Protein AF-A0A2N7QC71-F1 (afdb_monomer)

Solvent-accessible surface area (backbone atoms only — not comparable to full-atom values): 11960 Å² total; per-residue (Å²): 133,73,68,46,78,42,65,67,50,55,70,47,79,47,79,46,77,39,35,37,36,36,49,31,22,82,43,83,42,51,32,37,39,40,26,62,23,38,38,36,34,50,32,38,35,30,26,37,37,39,41,23,59,22,41,40,36,45,55,22,56,36,48,37,26,60,25,37,44,35,25,81,29,38,41,36,24,73,82,28,53,60,20,31,36,35,40,33,35,36,40,23,32,23,43,39,31,59,25,31,38,37,34,33,26,35,38,39,41,30,32,46,75,42,96,62,77,80,46,99,78,44,84,60,42,17,39,37,47,35,62,26,41,34,24,36,82,91,33,36,24,40,38,38,34,35,32,19,30,43,39,36,48,31,102,49,69,22,41,35,20,25,41,39,41,30,40,40,48,55,24,46,31,38,27,16,32,39,37,37,20,49,49,38,47,33,54,49,98,82,64,77,80,55,67,44,74,36,73,64,56,44,61,38,74,38,71,65,37,51,58,59,44,30,76,74,37,87,84,46,73,77,76,92,79,67,71,96,69,77,65,74,66,74,66,69,49,70,43,84,72,86,77,131

Mean predicted aligned error: 7.85 Å

Structure (mmCIF, N/CA/C/O backbone):
data_AF-A0A2N7QC71-F1
#
_entry.id   AF-A0A2N7QC71-F1
#
loop_
_atom_site.group_PDB
_atom_site.id
_atom_site.type_symbol
_atom_site.label_atom_id
_atom_site.label_alt_id
_atom_site.label_comp_id
_atom_site.label_asym_id
_atom_site.label_entity_id
_atom_site.label_seq_id
_atom_site.pdbx_PDB_ins_code
_atom_site.Cartn_x
_atom_site.Cartn_y
_atom_site.Cartn_z
_atom_site.occupancy
_atom_site.B_iso_or_equiv
_atom_site.auth_seq_id
_atom_site.auth_comp_id
_atom_site.auth_asym_id
_atom_site.auth_atom_id
_atom_site.pdbx_PDB_model_num
ATOM 1 N N . GLY A 1 1 ? -26.935 3.833 10.032 1.00 63.41 1 GLY A N 1
ATOM 2 C CA . GLY A 1 1 ? -26.486 2.434 10.184 1.00 63.41 1 GLY A CA 1
ATOM 3 C C . GLY A 1 1 ? -25.599 2.338 11.405 1.00 63.41 1 GLY A C 1
ATOM 4 O O . GLY A 1 1 ? -24.894 3.299 11.677 1.00 63.41 1 GLY A O 1
ATOM 5 N N . TYR A 1 2 ? -25.668 1.234 12.149 1.00 85.25 2 TY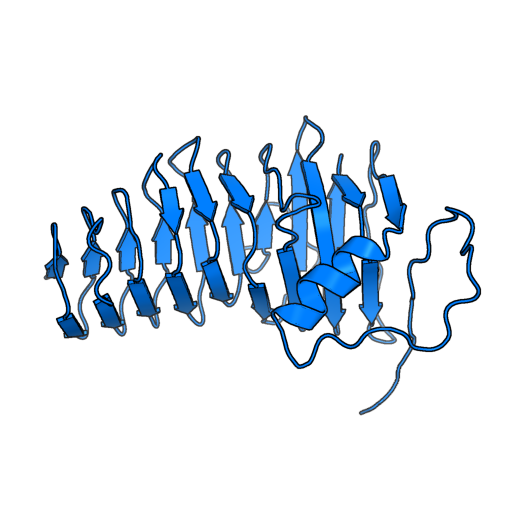R A N 1
ATOM 6 C CA . TYR A 1 2 ? -24.830 1.005 13.332 1.00 85.25 2 TYR A CA 1
ATOM 7 C C . TYR A 1 2 ? -23.349 0.866 12.943 1.00 85.25 2 TYR A C 1
ATOM 9 O O . TYR A 1 2 ? -23.039 0.331 11.877 1.00 85.25 2 TYR A O 1
ATOM 17 N N . GLN A 1 3 ? -22.457 1.356 13.803 1.00 94.19 3 GLN A N 1
ATOM 18 C CA . GLN A 1 3 ? -21.004 1.314 13.631 1.00 94.19 3 GLN A CA 1
ATOM 19 C C . GLN A 1 3 ? -20.345 0.736 14.886 1.00 94.19 3 GLN A C 1
ATOM 21 O O . GLN A 1 3 ? -20.884 0.880 15.984 1.00 94.19 3 GLN A O 1
ATOM 26 N N . VAL A 1 4 ? -19.183 0.108 14.719 1.00 95.12 4 VAL A N 1
ATOM 27 C CA . VAL A 1 4 ? -18.313 -0.319 15.820 1.00 95.12 4 VAL A CA 1
ATOM 28 C C . VAL A 1 4 ? -17.131 0.637 15.872 1.00 95.12 4 VAL A C 1
ATOM 30 O O . VAL A 1 4 ? -16.357 0.709 14.920 1.00 95.12 4 VAL A O 1
ATOM 33 N N . THR A 1 5 ? -16.986 1.365 16.974 1.00 95.06 5 THR A N 1
ATOM 34 C CA . THR A 1 5 ? -15.823 2.225 17.208 1.00 95.06 5 THR A CA 1
ATOM 35 C C . THR A 1 5 ? -14.817 1.495 18.088 1.00 95.06 5 THR A C 1
ATOM 37 O O . THR A 1 5 ? -15.183 0.911 19.107 1.00 95.06 5 THR A O 1
ATOM 40 N N . ILE A 1 6 ? -13.553 1.522 17.682 1.00 91.44 6 ILE A N 1
ATOM 41 C CA . ILE A 1 6 ? -12.424 0.921 18.380 1.00 91.44 6 ILE A CA 1
ATOM 42 C C . ILE A 1 6 ? -11.417 2.025 18.682 1.00 91.44 6 ILE A C 1
ATOM 44 O O . ILE A 1 6 ? -10.867 2.641 17.767 1.00 91.44 6 ILE A O 1
ATOM 48 N N . SER A 1 7 ? -11.135 2.220 19.965 1.00 91.12 7 SER A N 1
ATOM 49 C CA . SER A 1 7 ? -10.241 3.274 20.443 1.00 91.12 7 SER A CA 1
ATOM 50 C C . SER A 1 7 ? -9.270 2.678 21.452 1.00 91.12 7 SER A C 1
ATOM 52 O O . SER A 1 7 ? -9.695 2.078 22.439 1.00 91.12 7 SER A O 1
ATOM 54 N N . ASN A 1 8 ? -7.966 2.814 21.199 1.00 85.25 8 ASN A N 1
ATOM 55 C CA . ASN A 1 8 ? -6.890 2.326 22.072 1.00 85.25 8 ASN A CA 1
ATOM 56 C C . ASN A 1 8 ? -7.004 0.839 22.462 1.00 85.25 8 ASN A C 1
ATOM 58 O O . ASN A 1 8 ? -6.637 0.452 23.570 1.00 85.25 8 ASN A O 1
ATOM 62 N N . ALA A 1 9 ? -7.510 -0.007 21.563 1.00 79.50 9 ALA A N 1
ATOM 63 C CA . ALA A 1 9 ? -7.637 -1.434 21.843 1.00 79.50 9 ALA A CA 1
ATOM 64 C C . ALA A 1 9 ? -6.265 -2.107 22.055 1.00 79.50 9 ALA A C 1
ATOM 66 O O . ALA A 1 9 ? -5.267 -1.737 21.438 1.00 79.50 9 ALA A O 1
ATOM 67 N N . GLY A 1 10 ? -6.214 -3.119 22.921 1.00 81.50 10 GLY A N 1
ATOM 68 C CA . GLY A 1 10 ? -5.069 -4.026 23.058 1.00 81.50 10 GLY A CA 1
ATOM 69 C C . GLY A 1 10 ? -5.121 -5.139 22.007 1.00 81.50 10 GLY A C 1
ATOM 70 O O . GLY A 1 10 ? -5.285 -4.866 20.818 1.00 81.50 10 GLY A O 1
ATOM 71 N N . ASN A 1 11 ? -5.021 -6.393 22.454 1.00 88.06 11 ASN A N 1
ATOM 72 C CA . ASN A 1 11 ? -5.303 -7.564 21.625 1.00 88.06 11 ASN A CA 1
ATOM 73 C C . ASN A 1 11 ? -6.819 -7.778 21.511 1.00 88.06 11 ASN A C 1
ATOM 75 O O . ASN A 1 11 ? -7.482 -7.935 22.538 1.00 88.06 11 ASN A O 1
ATOM 79 N N . ALA A 1 12 ? -7.370 -7.800 20.299 1.00 89.19 12 ALA A N 1
ATOM 80 C CA . ALA A 1 12 ? -8.777 -8.137 20.095 1.00 89.19 12 ALA A CA 1
ATOM 81 C C . ALA A 1 12 ? -9.044 -8.697 18.695 1.00 89.19 12 ALA A C 1
ATOM 83 O O . ALA A 1 12 ? -8.366 -8.347 17.729 1.00 89.19 12 ALA A O 1
ATOM 84 N N . ASN A 1 13 ? -10.103 -9.504 18.600 1.00 94.75 13 ASN A N 1
ATOM 85 C CA . ASN A 1 13 ? -10.683 -9.970 17.346 1.00 94.75 13 ASN A CA 1
ATOM 86 C C . ASN A 1 13 ? -12.115 -9.444 17.242 1.00 94.75 13 ASN A C 1
ATOM 88 O O . ASN A 1 13 ? -12.950 -9.751 18.093 1.00 94.75 13 ASN A O 1
ATOM 92 N N . VAL A 1 14 ? -12.402 -8.666 16.203 1.00 95.56 14 VAL A N 1
ATOM 93 C CA . VAL A 1 14 ? -13.737 -8.119 15.938 1.00 95.56 14 VAL A CA 1
ATOM 94 C C . VAL A 1 14 ? -14.244 -8.696 14.626 1.00 95.56 14 VAL A C 1
ATOM 96 O O . VAL A 1 14 ? -13.600 -8.539 13.593 1.00 95.56 14 VAL A O 1
ATOM 99 N N . ILE A 1 15 ? -15.402 -9.353 14.669 1.00 97.44 15 ILE A N 1
ATOM 100 C CA . ILE A 1 15 ? -16.087 -9.907 13.498 1.00 97.44 15 ILE A CA 1
ATOM 101 C C . ILE A 1 15 ? -17.489 -9.311 13.473 1.00 97.44 15 ILE A C 1
ATOM 103 O O . ILE A 1 15 ? -18.244 -9.462 14.433 1.00 97.44 15 ILE A O 1
ATOM 107 N N . THR A 1 16 ? -17.835 -8.590 12.410 1.00 96.56 16 THR A N 1
ATOM 108 C CA . THR A 1 16 ? -19.117 -7.878 12.327 1.00 96.56 16 THR A CA 1
ATOM 109 C C . THR A 1 16 ? -19.552 -7.657 10.879 1.00 96.56 16 THR A C 1
ATOM 111 O O . THR A 1 16 ? -18.741 -7.708 9.968 1.00 96.56 16 THR A O 1
ATOM 114 N N . ASP A 1 17 ? -20.831 -7.385 10.643 1.00 96.25 17 ASP A N 1
ATOM 115 C CA . ASP A 1 17 ? -21.357 -6.916 9.353 1.00 96.25 17 ASP A CA 1
ATOM 116 C C . ASP A 1 17 ? -21.437 -5.373 9.275 1.00 96.25 17 ASP A C 1
ATOM 118 O O . ASP A 1 17 ? -21.989 -4.797 8.332 1.00 96.25 17 ASP A O 1
ATOM 122 N N . LYS A 1 18 ? -20.941 -4.681 10.310 1.00 97.12 18 LYS A N 1
ATOM 123 C CA . LYS A 1 18 ? -21.026 -3.225 10.464 1.00 97.12 18 LYS A CA 1
ATOM 124 C C . LYS A 1 18 ? -19.758 -2.517 10.008 1.00 97.12 18 LYS A C 1
ATOM 126 O O . LYS A 1 18 ? -18.676 -3.096 9.938 1.00 97.12 18 LYS A O 1
ATOM 131 N N . THR A 1 19 ? -19.897 -1.218 9.756 1.00 97.50 19 THR A N 1
ATOM 132 C CA . THR A 1 19 ? -18.749 -0.321 9.590 1.00 97.50 19 THR A CA 1
ATOM 133 C C . THR A 1 19 ? -17.906 -0.330 10.860 1.00 97.50 19 THR A C 1
ATOM 135 O O . THR A 1 19 ? -18.455 -0.162 11.952 1.00 97.50 19 THR A O 1
ATOM 138 N N . ILE A 1 20 ? -16.589 -0.471 10.713 1.00 97.81 20 ILE A N 1
ATOM 139 C CA . ILE A 1 20 ? -15.641 -0.347 11.825 1.00 97.81 20 ILE A CA 1
ATOM 140 C C . ILE A 1 20 ? -14.896 0.981 11.701 1.00 97.81 20 ILE A C 1
ATOM 142 O O . ILE A 1 20 ? -14.406 1.319 10.625 1.00 97.81 20 ILE A O 1
ATOM 146 N N . ILE A 1 21 ? -14.784 1.717 12.801 1.00 97.06 21 ILE A N 1
ATOM 147 C CA . ILE A 1 21 ? -13.963 2.922 12.908 1.00 97.06 21 ILE A CA 1
ATOM 148 C C . ILE A 1 21 ? -12.860 2.648 13.924 1.00 97.06 21 ILE A C 1
ATOM 150 O O . ILE A 1 21 ? -13.144 2.394 15.089 1.00 97.06 21 ILE A O 1
ATOM 154 N N . VAL A 1 22 ? -11.608 2.703 13.489 1.00 95.69 22 VAL A N 1
ATOM 155 C CA . VAL A 1 22 ? -10.428 2.658 14.353 1.00 95.69 22 VAL A CA 1
ATOM 156 C C . VAL A 1 22 ? -9.975 4.092 14.583 1.00 95.69 22 VAL A C 1
ATOM 158 O O . VAL A 1 22 ? -9.401 4.712 13.690 1.00 95.69 22 VAL A O 1
ATOM 161 N N . GLU A 1 23 ? -10.240 4.635 15.766 1.00 93.94 23 GLU A N 1
ATOM 162 C CA . GLU A 1 23 ? -9.802 5.991 16.118 1.00 93.94 23 GLU A CA 1
ATOM 163 C C . GLU A 1 23 ? -8.300 6.030 16.379 1.00 93.94 23 GLU A C 1
ATOM 165 O O . GLU A 1 23 ? -7.608 6.918 15.898 1.00 93.94 23 GLU A O 1
ATOM 170 N N . SER A 1 24 ? -7.781 5.042 17.102 1.00 90.38 24 SER A N 1
ATOM 171 C CA . SER A 1 24 ? -6.357 4.905 17.390 1.00 90.38 24 SER A CA 1
ATOM 172 C C . SER A 1 24 ? -6.030 3.488 17.851 1.00 90.38 24 SER A C 1
ATOM 174 O O . SER A 1 24 ? -6.820 2.823 18.528 1.00 90.38 24 SER A O 1
ATOM 176 N N . LYS A 1 25 ? -4.824 3.032 17.517 1.00 88.88 25 LYS A N 1
ATOM 177 C CA . LYS A 1 25 ? -4.232 1.783 17.996 1.00 88.88 25 LYS A CA 1
ATOM 178 C C . LYS A 1 25 ? -2.718 1.940 18.029 1.00 88.88 25 LYS A C 1
ATOM 180 O O . LYS A 1 25 ? -2.061 1.798 17.009 1.00 88.88 25 LYS A O 1
ATOM 185 N N . THR A 1 26 ? -2.148 2.237 19.188 1.00 84.81 26 THR A N 1
ATOM 186 C CA . THR A 1 26 ? -0.693 2.446 19.338 1.00 84.81 26 THR A CA 1
ATOM 187 C C . THR A 1 26 ? 0.003 1.323 20.100 1.00 84.81 26 THR A C 1
ATOM 189 O O . THR A 1 26 ? 1.229 1.278 20.138 1.00 84.81 26 THR A O 1
ATOM 192 N N . VAL A 1 27 ? -0.766 0.399 20.679 1.00 85.56 27 VAL A N 1
ATOM 193 C CA . VAL A 1 27 ? -0.237 -0.735 21.445 1.00 85.56 27 VAL A CA 1
ATOM 194 C C . VAL A 1 27 ? 0.247 -1.847 20.510 1.00 85.56 27 VAL A C 1
ATOM 196 O O . VAL A 1 27 ? -0.342 -2.046 19.446 1.00 85.56 27 VAL A O 1
ATOM 199 N N . SER A 1 28 ? 1.292 -2.575 20.902 1.00 85.50 28 SER A N 1
ATOM 200 C CA . SER A 1 28 ? 1.971 -3.576 20.066 1.00 85.50 28 SER A CA 1
ATOM 201 C C . SER A 1 28 ? 1.209 -4.887 19.866 1.00 85.50 28 SER A C 1
ATOM 203 O O . SER A 1 28 ? 1.583 -5.681 19.005 1.00 85.50 28 SER A O 1
ATOM 205 N N . GLU A 1 29 ? 0.156 -5.146 20.639 1.00 89.75 29 GLU A N 1
ATOM 206 C CA . GLU A 1 29 ? -0.626 -6.372 20.493 1.00 89.75 29 GLU A CA 1
ATOM 207 C C . GLU A 1 29 ? -1.512 -6.314 19.243 1.00 89.75 29 GLU A C 1
ATOM 209 O O . GLU A 1 29 ? -2.060 -5.251 18.927 1.00 89.75 29 GLU A O 1
ATOM 214 N N . PRO A 1 30 ? -1.700 -7.445 18.543 1.00 90.31 30 PRO A N 1
ATOM 215 C CA . PRO A 1 30 ? -2.436 -7.464 17.291 1.00 90.31 30 PRO A CA 1
ATOM 216 C C . PRO A 1 30 ? -3.925 -7.166 17.488 1.00 90.31 30 PRO A C 1
ATOM 218 O O . PRO A 1 30 ? -4.572 -7.717 18.372 1.00 90.31 30 PRO A O 1
ATOM 221 N N . LEU A 1 31 ? -4.483 -6.336 16.610 1.00 94.88 31 LEU A N 1
ATOM 222 C CA . LEU A 1 31 ? -5.925 -6.115 16.498 1.00 94.88 31 LEU A CA 1
ATOM 223 C C . LEU A 1 31 ? -6.401 -6.658 15.152 1.00 94.88 31 LEU A C 1
ATOM 225 O O . LEU A 1 31 ? -5.985 -6.154 14.107 1.00 94.88 31 LEU A O 1
ATOM 229 N N . ILE A 1 32 ? -7.276 -7.661 15.170 1.00 96.75 32 ILE A N 1
ATOM 230 C CA . ILE A 1 32 ? -7.781 -8.310 13.959 1.00 96.75 32 ILE A CA 1
ATOM 231 C C . ILE A 1 32 ? -9.243 -7.932 13.735 1.00 96.75 32 ILE A C 1
ATOM 233 O O . ILE A 1 32 ? -10.090 -8.108 14.610 1.00 96.75 32 ILE A O 1
ATOM 237 N N . LEU A 1 33 ? -9.537 -7.408 12.551 1.00 97.69 33 LEU A N 1
ATOM 238 C CA . LEU A 1 33 ? -10.831 -6.864 12.165 1.00 97.69 33 LEU A CA 1
ATOM 239 C C . LEU A 1 33 ? -11.338 -7.592 10.924 1.00 97.69 33 LEU A C 1
ATOM 241 O O . LEU A 1 33 ? -10.683 -7.564 9.882 1.00 97.69 33 LEU A O 1
ATOM 245 N N . TYR A 1 34 ? -12.521 -8.187 11.026 1.00 98.19 34 TYR A N 1
ATOM 246 C CA . TYR A 1 34 ? -13.241 -8.801 9.919 1.00 98.19 34 TYR A CA 1
ATOM 247 C C . TYR A 1 34 ? -14.589 -8.110 9.755 1.00 98.19 34 TYR A C 1
ATOM 249 O O . TYR A 1 34 ? -15.391 -8.071 10.695 1.00 98.19 34 TYR A O 1
ATOM 257 N N . THR A 1 35 ? -14.854 -7.576 8.564 1.00 98.00 35 THR A N 1
ATOM 258 C CA . THR A 1 35 ? -16.166 -7.005 8.258 1.00 98.00 35 THR A CA 1
ATOM 259 C C . THR A 1 35 ? -16.596 -7.172 6.809 1.00 98.00 35 THR A C 1
ATOM 261 O O . THR A 1 35 ? -15.775 -7.208 5.894 1.00 98.00 35 THR A O 1
ATOM 264 N N . THR A 1 36 ? -17.907 -7.264 6.590 1.00 97.31 36 THR A N 1
ATOM 265 C CA . THR A 1 36 ? -18.510 -7.176 5.251 1.00 97.31 36 THR A CA 1
ATOM 266 C C . THR A 1 36 ? -18.731 -5.727 4.795 1.00 97.31 36 THR A C 1
ATOM 268 O O . THR A 1 36 ? -19.066 -5.480 3.640 1.00 97.31 36 THR A O 1
ATOM 271 N N . ASN A 1 37 ? -18.538 -4.750 5.683 1.00 97.25 37 ASN A N 1
ATOM 272 C CA . ASN A 1 37 ? -18.705 -3.327 5.398 1.00 97.25 37 ASN A CA 1
ATOM 273 C C . ASN A 1 37 ? -17.351 -2.611 5.277 1.00 97.25 37 ASN A C 1
ATOM 275 O O . ASN A 1 37 ? -16.313 -3.258 5.211 1.00 97.25 37 ASN A O 1
ATOM 279 N N . ARG A 1 38 ? -17.347 -1.275 5.216 1.00 97.25 38 ARG A N 1
ATOM 280 C CA . ARG A 1 38 ? -16.112 -0.475 5.181 1.00 97.25 38 ARG A CA 1
ATOM 281 C C . ARG A 1 38 ? -15.415 -0.407 6.543 1.00 97.25 38 ARG A C 1
ATOM 283 O O . ARG A 1 38 ? -16.061 -0.468 7.593 1.00 97.25 38 ARG A O 1
ATOM 290 N N . VAL A 1 39 ? -14.108 -0.166 6.516 1.00 98.06 39 VAL A N 1
ATOM 291 C CA . VAL A 1 39 ? -13.302 0.168 7.699 1.00 98.06 39 VAL A CA 1
ATOM 292 C C . VAL A 1 39 ? -12.710 1.557 7.526 1.00 98.06 39 VAL A C 1
ATOM 294 O O . VAL A 1 39 ? -12.168 1.869 6.472 1.00 98.06 39 VAL A O 1
ATOM 297 N N . THR A 1 40 ? -12.781 2.390 8.557 1.00 97.56 40 THR A N 1
ATOM 298 C CA . THR A 1 40 ? -12.131 3.702 8.586 1.00 97.56 40 THR A CA 1
ATOM 299 C C . THR A 1 40 ? -11.063 3.714 9.670 1.00 97.56 40 THR A C 1
ATOM 301 O O . THR A 1 40 ? -11.350 3.365 10.809 1.00 97.56 40 THR A O 1
ATOM 304 N N . ILE A 1 41 ? -9.844 4.131 9.337 1.00 96.56 41 ILE A N 1
ATOM 305 C CA . ILE A 1 41 ? -8.755 4.351 10.295 1.00 96.56 41 ILE A CA 1
ATOM 306 C C . ILE A 1 41 ? -8.537 5.859 10.398 1.00 96.56 41 ILE A C 1
ATOM 308 O O . ILE A 1 41 ? -8.057 6.480 9.450 1.00 96.56 41 ILE A O 1
ATOM 312 N N . SER A 1 42 ? -8.922 6.440 11.532 1.00 94.19 42 SER A N 1
ATOM 313 C CA . SER A 1 42 ? -8.987 7.894 11.745 1.00 94.19 42 SER A CA 1
ATOM 314 C C . SER A 1 42 ? -7.816 8.466 12.556 1.00 94.19 42 SER A C 1
ATOM 316 O O . SER A 1 42 ? -7.736 9.674 12.749 1.00 94.19 42 SER A O 1
ATOM 318 N N . GLY A 1 43 ? -6.891 7.627 13.022 1.00 91.88 43 GLY A N 1
ATOM 319 C CA . GLY A 1 43 ? -5.712 8.055 13.780 1.00 91.88 43 GLY A CA 1
ATOM 320 C C . GLY A 1 43 ? -4.537 7.089 13.625 1.00 91.88 43 GLY A C 1
ATOM 321 O O . GLY A 1 43 ? -4.528 6.294 12.681 1.00 91.88 43 GLY A O 1
ATOM 322 N N . PRO A 1 44 ? -3.497 7.182 14.473 1.00 93.81 44 PRO A N 1
ATOM 323 C CA . PRO A 1 44 ? -2.338 6.303 14.375 1.00 93.81 44 PRO A CA 1
ATOM 324 C C . PRO A 1 44 ? -2.745 4.852 14.637 1.00 93.81 44 PRO A C 1
ATOM 326 O O . PRO A 1 44 ? -3.492 4.572 15.577 1.00 93.81 44 PRO A O 1
ATOM 329 N N . ALA A 1 45 ? -2.229 3.931 13.826 1.00 94.75 45 ALA A N 1
ATOM 330 C CA . ALA A 1 45 ? -2.526 2.509 13.948 1.00 94.75 45 ALA A CA 1
ATOM 331 C C . ALA A 1 45 ? -1.255 1.664 13.810 1.00 94.75 45 ALA A C 1
ATOM 333 O O . ALA A 1 45 ? -0.437 1.875 12.920 1.00 94.75 45 ALA A O 1
ATOM 334 N N . THR A 1 46 ? -1.080 0.673 14.673 1.00 95.50 46 THR A N 1
ATOM 335 C CA . THR A 1 46 ? 0.006 -0.300 14.579 1.00 95.50 46 THR A CA 1
ATOM 336 C C . THR A 1 46 ? -0.518 -1.702 14.841 1.00 95.50 46 THR A C 1
ATOM 338 O O . THR A 1 46 ? -1.488 -1.872 15.578 1.00 95.50 46 THR A O 1
ATOM 341 N N . TYR A 1 47 ? 0.097 -2.702 14.210 1.00 95.44 47 TYR A N 1
ATOM 342 C CA . TYR A 1 47 ? -0.258 -4.115 14.377 1.00 95.44 47 TYR A CA 1
ATOM 343 C C . TYR A 1 47 ? -1.740 -4.437 14.123 1.00 95.44 47 TYR A C 1
ATOM 345 O O . TYR A 1 47 ? -2.295 -5.364 14.712 1.00 95.44 47 TYR A O 1
ATOM 353 N N . ILE A 1 48 ? -2.388 -3.719 13.201 1.00 96.06 48 ILE A N 1
ATOM 354 C CA . ILE A 1 48 ? -3.755 -4.055 12.793 1.00 96.06 48 ILE A CA 1
ATOM 355 C C . ILE A 1 48 ? -3.744 -5.057 11.634 1.00 96.06 48 ILE A C 1
ATOM 357 O O . ILE A 1 48 ? -2.847 -5.059 10.782 1.00 96.06 48 ILE A O 1
ATOM 361 N N . ARG A 1 49 ? -4.734 -5.943 11.607 1.00 97.06 49 ARG A N 1
ATOM 362 C CA . ARG A 1 49 ? -4.988 -6.912 10.536 1.00 97.06 49 ARG A CA 1
ATOM 363 C C . ARG A 1 49 ? -6.437 -6.745 10.115 1.00 97.06 49 ARG A C 1
ATOM 365 O O . ARG A 1 49 ? -7.336 -7.099 10.865 1.00 97.06 49 ARG A O 1
ATOM 372 N N . VAL A 1 50 ? -6.663 -6.149 8.955 1.00 98.19 50 VAL A N 1
ATOM 373 C CA . VAL A 1 50 ? -7.997 -5.786 8.480 1.00 98.19 50 VAL A CA 1
ATOM 374 C C . VAL A 1 50 ? -8.346 -6.630 7.272 1.00 98.19 50 VAL A C 1
ATOM 376 O O . VAL A 1 50 ? -7.611 -6.624 6.289 1.00 98.19 50 VAL A O 1
ATOM 379 N N . VAL A 1 51 ? -9.485 -7.307 7.338 1.00 98.44 51 VAL A N 1
ATOM 380 C CA . VAL A 1 51 ? -10.127 -7.973 6.208 1.00 98.44 51 VAL A CA 1
ATOM 381 C C . VAL A 1 51 ? -11.525 -7.387 6.068 1.00 98.44 51 VAL A C 1
ATOM 383 O O . VAL A 1 51 ? -12.375 -7.540 6.944 1.00 98.44 51 VAL A O 1
ATOM 386 N N . SER A 1 52 ? -11.746 -6.672 4.974 1.00 98.06 52 SER A N 1
ATOM 387 C CA . SER A 1 52 ? -12.953 -5.884 4.739 1.00 98.06 52 SER A CA 1
ATOM 388 C C . SER A 1 52 ? -13.519 -6.223 3.371 1.00 98.06 52 SER A C 1
ATOM 390 O O . SER A 1 52 ? -12.793 -6.115 2.389 1.00 98.06 52 SER A O 1
ATOM 392 N N . GLN A 1 53 ? -14.802 -6.581 3.262 1.00 97.56 53 GLN A N 1
ATOM 393 C CA . GLN A 1 53 ? -15.441 -6.645 1.941 1.00 97.56 53 GLN A CA 1
ATOM 394 C C . GLN A 1 53 ? -15.729 -5.250 1.380 1.00 97.56 53 GLN A C 1
ATOM 396 O O . GLN A 1 53 ? -15.855 -5.129 0.171 1.00 97.56 53 GLN A O 1
ATOM 401 N N . GLY A 1 54 ? -15.795 -4.197 2.204 1.00 97.00 54 GLY A N 1
ATOM 402 C CA . GLY A 1 54 ? -15.898 -2.807 1.748 1.00 97.00 54 GLY A CA 1
ATOM 403 C C . GLY A 1 54 ? -14.540 -2.112 1.592 1.00 97.00 54 GLY A C 1
ATOM 404 O O . GLY A 1 54 ? -13.485 -2.716 1.802 1.00 97.00 54 GLY A O 1
ATOM 405 N N . ASN A 1 55 ? -14.566 -0.816 1.267 1.00 97.44 55 ASN A N 1
ATOM 406 C CA . ASN A 1 55 ? -13.366 0.029 1.232 1.00 97.44 55 ASN A CA 1
ATOM 407 C C . ASN A 1 55 ? -12.678 0.109 2.602 1.00 97.44 55 ASN A C 1
ATOM 409 O O . ASN A 1 55 ? -13.339 0.083 3.643 1.00 97.44 55 ASN A O 1
ATOM 413 N N . ILE A 1 56 ? -11.359 0.295 2.587 1.00 98.31 56 ILE A N 1
ATOM 414 C CA . ILE A 1 56 ? -10.590 0.685 3.770 1.00 98.31 56 ILE A CA 1
ATOM 415 C C . ILE A 1 56 ? -10.152 2.140 3.581 1.00 98.31 56 ILE A C 1
ATOM 417 O O . ILE A 1 56 ? -9.346 2.461 2.709 1.00 98.31 56 ILE A O 1
ATOM 421 N N . GLU A 1 57 ? -10.714 3.031 4.389 1.00 97.50 57 GLU A N 1
ATOM 422 C CA . GLU A 1 57 ? -10.481 4.472 4.333 1.00 97.50 57 GLU A CA 1
ATOM 423 C C . GLU A 1 57 ? -9.431 4.883 5.369 1.00 97.50 57 GLU A C 1
ATOM 425 O O . GLU A 1 57 ? -9.622 4.713 6.573 1.00 97.50 57 GLU A O 1
ATOM 430 N N . LEU A 1 58 ? -8.330 5.463 4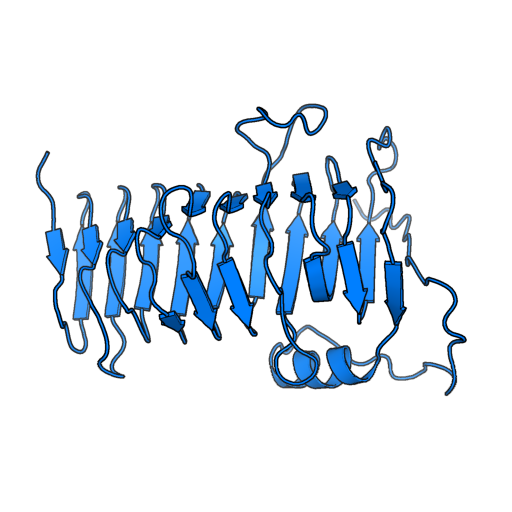.905 1.00 96.38 58 LEU A N 1
ATOM 431 C CA . LEU A 1 58 ? -7.243 5.979 5.728 1.00 96.38 58 LEU A CA 1
ATOM 432 C C . LEU A 1 58 ? -7.477 7.481 5.924 1.00 96.38 58 LEU A C 1
ATOM 434 O O . LEU A 1 58 ? -7.077 8.305 5.105 1.00 96.38 58 LEU A O 1
ATOM 438 N N . LYS A 1 59 ? -8.198 7.837 6.987 1.00 94.44 59 LYS A N 1
ATOM 439 C CA . LYS A 1 59 ? -8.601 9.215 7.313 1.00 94.44 59 LYS A CA 1
ATOM 440 C C . LYS A 1 59 ? -7.743 9.781 8.438 1.00 94.44 59 LYS A C 1
ATOM 442 O O . LYS A 1 59 ? -8.251 10.235 9.455 1.00 94.44 59 LYS A O 1
ATOM 447 N N . THR A 1 60 ? -6.431 9.701 8.261 1.00 92.44 60 THR A N 1
ATOM 448 C CA . THR A 1 60 ? -5.456 10.093 9.276 1.00 92.44 60 THR A CA 1
ATOM 449 C C . THR A 1 60 ? -4.248 10.757 8.635 1.00 92.44 60 THR A C 1
ATOM 451 O O . THR A 1 60 ? -3.770 10.318 7.592 1.00 92.44 60 THR A O 1
ATOM 454 N N . SER A 1 61 ? -3.731 11.800 9.281 1.00 90.94 61 SER A N 1
ATOM 455 C CA . SER A 1 61 ? -2.436 12.423 8.974 1.00 90.94 61 SER A CA 1
ATOM 456 C C . SER A 1 61 ? -1.283 11.808 9.786 1.00 90.94 61 SER A C 1
ATOM 458 O O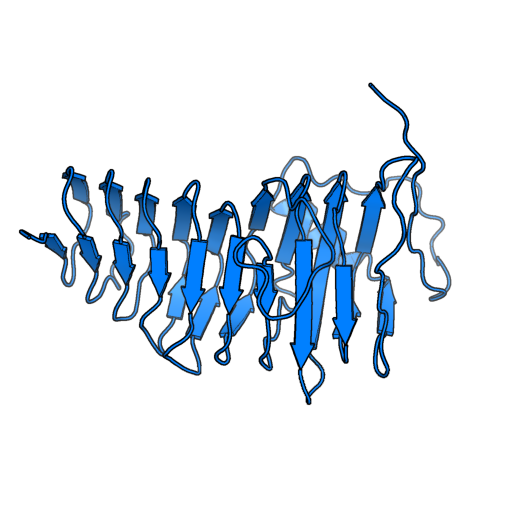 . SER A 1 61 ? -0.239 12.430 9.964 1.00 90.94 61 SER A O 1
ATOM 460 N N . SER A 1 62 ? -1.492 10.610 10.345 1.00 93.00 62 SER A N 1
ATOM 461 C CA . SER A 1 62 ? -0.540 9.908 11.216 1.00 93.00 62 SER A CA 1
ATOM 462 C C . SER A 1 62 ? 0.082 8.681 10.539 1.00 93.00 62 SER A C 1
ATOM 464 O O . SER A 1 62 ? -0.145 8.395 9.364 1.00 93.00 62 SER A O 1
ATOM 466 N N . THR A 1 63 ? 0.867 7.924 11.306 1.00 94.94 63 THR A N 1
ATOM 467 C CA . THR A 1 63 ? 1.481 6.676 10.852 1.00 94.94 63 THR A CA 1
ATOM 468 C C . THR A 1 63 ? 0.551 5.480 11.047 1.00 94.94 63 THR A C 1
ATOM 470 O O . THR A 1 63 ? 0.029 5.257 12.142 1.00 94.94 63 THR A O 1
ATOM 473 N N . ILE A 1 64 ? 0.423 4.664 10.002 1.00 96.38 64 ILE A N 1
ATOM 474 C CA . ILE A 1 64 ? -0.070 3.288 10.078 1.00 96.38 64 ILE A CA 1
ATOM 475 C C . ILE A 1 64 ? 1.129 2.365 9.877 1.00 96.38 64 ILE A C 1
ATOM 477 O O . ILE A 1 64 ? 1.857 2.515 8.894 1.00 96.38 64 ILE A O 1
ATOM 481 N N . SER A 1 65 ? 1.370 1.430 10.802 1.00 96.94 65 SER A N 1
ATOM 482 C CA . SER A 1 65 ? 2.568 0.590 10.738 1.00 96.94 65 SER A CA 1
ATOM 483 C C . SER A 1 65 ? 2.396 -0.878 11.101 1.00 96.94 65 SER A C 1
ATOM 485 O O . SER A 1 65 ? 1.458 -1.245 11.805 1.00 96.94 65 SER A O 1
ATOM 487 N N . ASN A 1 66 ? 3.294 -1.734 10.602 1.00 96.62 66 ASN A N 1
ATOM 488 C CA . ASN A 1 66 ? 3.339 -3.175 10.897 1.00 96.62 66 ASN A CA 1
ATOM 489 C C . ASN A 1 66 ? 1.977 -3.862 10.719 1.00 96.62 66 ASN A C 1
ATOM 491 O O . ASN A 1 66 ? 1.551 -4.673 11.547 1.00 96.62 66 ASN A O 1
ATOM 495 N N . SER A 1 67 ? 1.249 -3.468 9.677 1.00 97.19 67 SER A N 1
ATOM 496 C CA . SER A 1 67 ? -0.178 -3.746 9.515 1.00 97.19 67 SER A CA 1
ATOM 497 C C . SER A 1 67 ? -0.463 -4.532 8.241 1.00 97.19 67 SER A C 1
ATOM 499 O O . SER A 1 67 ? 0.365 -4.604 7.336 1.00 97.19 67 SER A O 1
ATOM 501 N N . THR A 1 68 ? -1.632 -5.159 8.161 1.00 97.94 68 THR A N 1
ATOM 502 C CA . THR A 1 68 ? -2.090 -5.833 6.940 1.00 97.94 68 THR A CA 1
ATOM 503 C C . THR A 1 68 ? -3.507 -5.401 6.628 1.00 97.94 68 THR A C 1
ATOM 505 O O . THR A 1 68 ? -4.361 -5.458 7.510 1.00 97.94 68 THR A O 1
ATOM 508 N N . LEU A 1 69 ? -3.742 -4.959 5.397 1.00 98.44 69 LEU A N 1
ATOM 509 C CA . LEU A 1 69 ? -5.021 -4.455 4.915 1.00 98.44 69 LEU A CA 1
ATOM 510 C C . LEU A 1 69 ? -5.438 -5.277 3.695 1.00 98.44 69 LEU A C 1
ATOM 512 O O . LEU A 1 69 ? -4.721 -5.311 2.697 1.00 98.44 69 LEU A O 1
ATOM 516 N N . ILE A 1 70 ? -6.580 -5.949 3.786 1.00 98.50 70 ILE A N 1
ATOM 517 C CA . ILE A 1 70 ? -7.100 -6.841 2.750 1.00 98.50 70 ILE A CA 1
ATOM 518 C C . ILE A 1 70 ? -8.518 -6.411 2.400 1.00 98.50 70 ILE A C 1
ATOM 520 O O . ILE A 1 70 ? -9.380 -6.311 3.278 1.00 98.50 70 ILE A O 1
ATOM 524 N N . THR A 1 71 ? -8.770 -6.169 1.117 1.00 97.62 71 THR A N 1
ATOM 525 C CA . THR A 1 71 ? -10.105 -5.848 0.611 1.00 97.62 71 THR A CA 1
ATOM 526 C C . THR A 1 71 ? -10.243 -6.203 -0.872 1.00 97.62 71 THR A C 1
ATOM 528 O O . THR A 1 71 ? -9.315 -5.977 -1.636 1.00 97.62 71 THR A O 1
ATOM 531 N N . PRO A 1 72 ? -11.393 -6.708 -1.349 1.00 94.88 72 PRO A N 1
ATOM 532 C CA . PRO A 1 72 ? -11.669 -6.797 -2.783 1.00 94.88 72 PRO A CA 1
ATOM 533 C C . PRO A 1 72 ? -12.044 -5.435 -3.398 1.00 94.88 72 PRO A C 1
ATOM 535 O O . PRO A 1 72 ? -12.433 -5.364 -4.560 1.00 94.88 72 PRO A O 1
ATOM 538 N N . ASN A 1 73 ? -11.974 -4.356 -2.616 1.00 94.62 73 ASN A N 1
ATOM 539 C CA . ASN A 1 73 ? -12.279 -2.989 -3.010 1.00 94.62 73 ASN A CA 1
ATOM 540 C C . ASN A 1 73 ? -11.025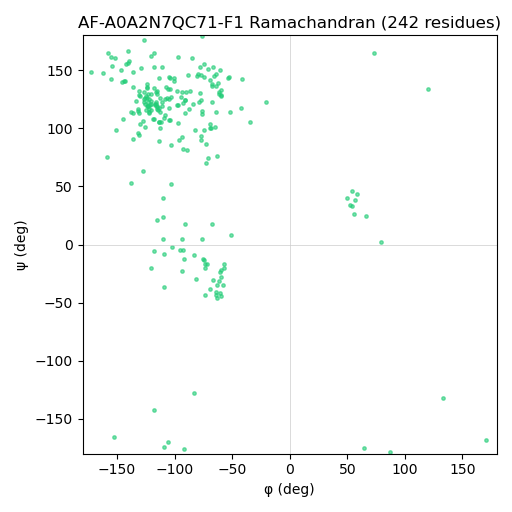 -2.103 -2.881 1.00 94.62 73 ASN A C 1
ATOM 542 O O . ASN A 1 73 ? -9.921 -2.527 -3.227 1.00 94.62 73 ASN A O 1
ATOM 546 N N . SER A 1 74 ? -11.181 -0.851 -2.444 1.00 94.25 74 SER A N 1
ATOM 547 C CA . SER A 1 74 ? -10.117 0.154 -2.485 1.00 94.25 74 SER A CA 1
ATOM 548 C C . SER A 1 74 ? -9.503 0.418 -1.112 1.00 94.25 74 SER A C 1
ATOM 550 O O . SER A 1 74 ? -10.226 0.501 -0.113 1.00 94.25 74 SER A O 1
ATOM 552 N N . ILE A 1 75 ? -8.191 0.671 -1.086 1.00 96.06 75 ILE A N 1
ATOM 553 C CA . ILE A 1 75 ? -7.553 1.437 -0.005 1.00 96.06 75 ILE A CA 1
ATOM 554 C C . ILE A 1 75 ? -7.544 2.911 -0.407 1.00 96.06 75 ILE A C 1
ATOM 556 O O . ILE A 1 75 ? -7.043 3.255 -1.477 1.00 96.06 75 ILE A O 1
ATOM 560 N N . ILE A 1 76 ? -8.098 3.785 0.429 1.00 95.19 76 ILE A N 1
ATOM 561 C CA . ILE A 1 76 ? -8.370 5.178 0.051 1.00 95.19 76 ILE A CA 1
ATOM 562 C C . ILE A 1 76 ? -7.686 6.140 1.021 1.00 95.19 76 ILE A C 1
ATOM 564 O O . ILE A 1 76 ? -7.952 6.089 2.218 1.00 95.19 76 ILE A O 1
ATOM 568 N N . ASN A 1 77 ? -6.891 7.072 0.494 1.00 93.19 77 ASN A N 1
ATOM 569 C CA . ASN A 1 77 ? -6.511 8.311 1.173 1.00 93.19 77 ASN A CA 1
ATOM 570 C C . ASN A 1 77 ? -6.718 9.508 0.232 1.00 93.19 77 ASN A C 1
ATOM 572 O O . ASN A 1 77 ? -5.851 9.847 -0.576 1.00 93.19 77 ASN A O 1
ATOM 576 N N . THR A 1 78 ? -7.872 10.160 0.354 1.00 88.00 78 THR A N 1
ATOM 577 C CA . THR A 1 78 ? -8.232 11.323 -0.473 1.00 88.00 78 THR A CA 1
ATOM 578 C C . THR A 1 78 ? -8.438 12.607 0.323 1.00 88.00 78 THR A C 1
ATOM 580 O O . THR A 1 78 ? -8.617 13.672 -0.266 1.00 88.00 78 THR A O 1
ATOM 583 N N . THR A 1 79 ? -8.383 12.537 1.657 1.00 85.88 79 THR A N 1
ATOM 584 C CA . THR A 1 79 ? -8.777 13.646 2.541 1.00 85.88 79 THR A CA 1
ATOM 585 C C . THR A 1 79 ? -7.676 14.156 3.466 1.00 85.88 79 THR A C 1
ATOM 587 O O . THR A 1 79 ? -7.785 15.293 3.915 1.00 85.88 79 THR A O 1
ATOM 590 N N . HIS A 1 80 ? -6.620 13.381 3.747 1.00 85.31 80 HIS A N 1
ATOM 591 C CA . HIS A 1 80 ? -5.592 13.763 4.722 1.00 85.31 80 HIS A CA 1
ATOM 592 C C . HIS A 1 80 ? -4.176 13.707 4.137 1.00 85.31 80 HIS A C 1
ATOM 594 O O . HIS A 1 80 ? -3.764 12.711 3.547 1.00 85.31 80 HIS A O 1
ATOM 600 N N . ASN A 1 81 ? -3.412 14.780 4.348 1.00 86.06 81 ASN A N 1
ATOM 601 C CA . ASN A 1 81 ? -1.996 14.854 3.989 1.00 86.06 81 ASN A CA 1
ATOM 602 C C . ASN A 1 81 ? -1.099 14.266 5.085 1.00 86.06 81 ASN A C 1
ATOM 604 O O . ASN A 1 81 ? -1.494 14.192 6.248 1.00 86.06 81 ASN A O 1
ATOM 608 N N . ASN A 1 82 ? 0.135 13.922 4.709 1.00 88.06 82 ASN A N 1
ATOM 609 C CA . ASN A 1 82 ? 1.195 13.405 5.584 1.00 88.06 82 ASN A CA 1
ATOM 610 C C . ASN A 1 82 ? 0.912 12.021 6.189 1.00 88.06 82 ASN A C 1
ATOM 612 O O . ASN A 1 82 ? 1.495 11.653 7.209 1.00 88.06 82 ASN A O 1
ATOM 616 N N . LEU A 1 83 ? 0.061 11.224 5.539 1.00 93.06 83 LEU A N 1
ATOM 617 C CA . LEU A 1 83 ? -0.107 9.816 5.888 1.00 93.06 83 LEU A CA 1
ATOM 618 C C . LEU A 1 83 ? 1.227 9.084 5.700 1.00 93.06 83 LEU A C 1
ATOM 620 O O . LEU A 1 83 ? 1.855 9.194 4.647 1.00 93.06 83 LEU A O 1
ATOM 624 N N . THR A 1 84 ? 1.647 8.303 6.694 1.00 94.75 84 THR A N 1
ATOM 625 C CA . THR A 1 84 ? 2.820 7.425 6.570 1.00 94.75 84 THR A CA 1
ATOM 626 C C . THR A 1 84 ? 2.402 5.969 6.720 1.00 94.75 84 THR A C 1
ATOM 628 O O . THR A 1 84 ? 1.873 5.576 7.757 1.00 94.75 84 THR A O 1
ATOM 631 N N . LEU A 1 85 ? 2.665 5.155 5.702 1.00 95.75 85 LEU A N 1
ATOM 632 C CA . LEU A 1 85 ? 2.469 3.708 5.703 1.00 95.75 85 LEU A CA 1
ATOM 633 C C . LEU A 1 85 ? 3.832 3.039 5.854 1.00 95.75 85 LEU A C 1
ATOM 635 O O . LEU A 1 85 ? 4.638 3.050 4.928 1.00 95.75 85 LEU A O 1
ATOM 639 N N . LYS A 1 86 ? 4.111 2.481 7.033 1.00 96.25 86 LYS A N 1
ATOM 640 C CA . LYS A 1 86 ? 5.398 1.845 7.337 1.00 96.25 86 LYS A CA 1
ATOM 641 C C . LYS A 1 86 ? 5.217 0.356 7.575 1.00 96.25 86 LYS A C 1
ATOM 643 O O . LYS A 1 86 ? 4.552 -0.019 8.531 1.00 96.25 86 LYS A O 1
ATOM 648 N N . GLU A 1 87 ? 5.847 -0.504 6.788 1.00 95.88 87 GLU A N 1
ATOM 649 C CA . GLU A 1 87 ? 5.729 -1.957 6.979 1.00 95.88 87 GLU A CA 1
ATOM 650 C C . GLU A 1 87 ? 4.264 -2.430 6.900 1.00 95.88 87 GLU A C 1
ATOM 652 O O . GLU A 1 87 ? 3.778 -3.200 7.731 1.00 95.88 87 GLU A O 1
ATOM 657 N N . VAL A 1 88 ? 3.526 -1.903 5.916 1.00 97.06 88 VAL A N 1
ATOM 658 C CA . VAL A 1 88 ? 2.116 -2.239 5.684 1.00 97.06 88 VAL A CA 1
ATOM 659 C C . VAL A 1 88 ? 2.005 -3.155 4.473 1.00 97.06 88 VAL A C 1
ATOM 661 O O . VAL A 1 88 ? 2.463 -2.814 3.388 1.00 97.06 88 VAL A O 1
ATOM 664 N N . ASN A 1 89 ? 1.370 -4.310 4.659 1.00 97.38 89 ASN A N 1
ATOM 665 C CA . ASN A 1 89 ? 1.020 -5.206 3.563 1.00 97.38 89 ASN A CA 1
ATOM 666 C C . ASN A 1 89 ? -0.411 -4.921 3.101 1.00 97.38 89 ASN A C 1
ATOM 668 O O . ASN A 1 89 ? -1.337 -4.918 3.912 1.00 97.38 89 ASN A O 1
ATOM 672 N N . VAL A 1 90 ? -0.595 -4.696 1.810 1.00 97.31 90 VAL A N 1
ATOM 673 C CA . VAL A 1 90 ? -1.869 -4.368 1.180 1.00 97.31 90 VAL A CA 1
ATOM 674 C C . VAL A 1 90 ? -2.196 -5.425 0.138 1.00 97.31 90 VAL A C 1
ATOM 676 O O . VAL A 1 90 ? -1.380 -5.709 -0.732 1.00 97.31 90 VAL A O 1
ATOM 679 N N . PHE A 1 91 ? -3.406 -5.964 0.214 1.00 97.50 91 PHE A N 1
ATOM 680 C CA . PHE A 1 91 ? -4.006 -6.811 -0.810 1.00 97.50 91 PHE A CA 1
ATOM 681 C C . PHE A 1 91 ? -5.345 -6.187 -1.170 1.00 97.50 91 PHE A C 1
ATOM 683 O O . PHE A 1 91 ? -6.304 -6.280 -0.400 1.00 97.50 91 PHE A O 1
ATOM 690 N N . ALA A 1 92 ? -5.389 -5.474 -2.285 1.00 95.94 92 ALA A N 1
ATOM 691 C CA . ALA A 1 92 ? -6.535 -4.648 -2.632 1.00 95.94 92 ALA A CA 1
ATOM 692 C C . ALA A 1 92 ? -6.855 -4.739 -4.114 1.00 95.94 92 ALA A C 1
ATOM 694 O O . ALA A 1 92 ? -5.966 -5.011 -4.914 1.00 95.94 92 ALA A O 1
ATOM 695 N N . ARG A 1 93 ? -8.095 -4.427 -4.502 1.00 92.81 93 ARG A N 1
ATOM 696 C CA . ARG A 1 93 ? -8.378 -4.236 -5.927 1.00 92.81 93 ARG A CA 1
ATOM 697 C C . ARG A 1 93 ? -7.598 -3.037 -6.472 1.00 92.81 93 ARG A C 1
ATOM 699 O O . ARG A 1 93 ? -7.038 -3.066 -7.559 1.00 92.81 93 ARG A O 1
ATOM 706 N N . ARG A 1 94 ? -7.541 -1.962 -5.684 1.00 90.62 94 ARG A N 1
ATOM 707 C CA . ARG A 1 94 ? -6.856 -0.721 -6.062 1.00 90.62 94 ARG A CA 1
ATOM 708 C C . ARG A 1 94 ? -6.466 0.131 -4.864 1.00 90.62 94 ARG A C 1
ATOM 710 O O . ARG A 1 94 ? -6.999 -0.028 -3.760 1.00 90.62 94 ARG A O 1
ATOM 717 N N . VAL A 1 95 ? -5.579 1.089 -5.111 1.00 92.56 95 VAL A N 1
ATOM 718 C CA . VAL A 1 95 ? -5.279 2.191 -4.186 1.00 92.56 95 VAL A CA 1
ATOM 719 C C . VAL A 1 95 ? -5.717 3.519 -4.787 1.00 92.56 95 VAL A C 1
ATOM 721 O O . VAL A 1 95 ? -5.591 3.728 -5.988 1.00 92.56 95 VAL A O 1
ATOM 724 N N . ASN A 1 96 ? -6.219 4.427 -3.959 1.00 91.56 96 ASN A N 1
ATOM 725 C CA . ASN A 1 96 ? -6.534 5.789 -4.370 1.00 91.56 96 ASN A CA 1
ATOM 726 C C . ASN A 1 96 ? -5.927 6.779 -3.373 1.00 91.56 96 ASN A C 1
ATOM 728 O O . ASN A 1 96 ? -6.511 7.054 -2.320 1.00 91.56 96 ASN A O 1
ATOM 732 N N . PHE A 1 97 ? -4.728 7.261 -3.694 1.00 91.25 97 PHE A N 1
ATOM 733 C CA . PHE A 1 97 ? -3.936 8.183 -2.887 1.00 91.25 97 PHE A CA 1
ATOM 734 C C . PHE A 1 97 ? -3.812 9.526 -3.609 1.00 91.25 97 PHE A C 1
ATOM 736 O O . PHE A 1 97 ? -2.873 9.765 -4.371 1.00 91.25 97 PHE A O 1
ATOM 743 N N . THR A 1 98 ? -4.767 10.422 -3.355 1.00 88.31 98 THR A N 1
ATOM 744 C CA . THR A 1 98 ? -4.748 11.785 -3.916 1.00 88.31 98 THR A CA 1
ATOM 745 C C . THR A 1 98 ? -4.141 12.818 -2.972 1.00 88.31 98 THR A C 1
ATOM 747 O O . THR A 1 98 ? -3.982 13.973 -3.351 1.00 88.31 98 THR A O 1
ATOM 750 N N . GLN A 1 99 ? -3.795 12.414 -1.748 1.00 88.44 99 GLN A N 1
ATOM 751 C CA . GLN A 1 99 ? -3.140 13.244 -0.735 1.00 88.44 99 GLN A CA 1
ATOM 752 C C . GLN A 1 99 ? -1.774 12.670 -0.370 1.00 88.44 99 GLN A C 1
ATOM 754 O O . GLN A 1 99 ? -1.565 11.455 -0.462 1.00 88.44 99 GLN A O 1
ATOM 759 N N . THR A 1 100 ? -0.850 13.534 0.063 1.00 88.31 100 THR A N 1
ATOM 760 C CA . THR A 1 100 ? 0.549 13.165 0.339 1.00 88.31 100 THR A CA 1
ATOM 761 C C . THR A 1 100 ? 0.629 11.954 1.261 1.00 88.31 100 THR A C 1
ATOM 763 O O . THR A 1 100 ? 0.219 12.023 2.421 1.00 88.31 100 THR A O 1
ATOM 766 N N . THR A 1 101 ? 1.152 10.850 0.724 1.00 90.38 101 THR A N 1
ATOM 767 C CA . THR A 1 101 ? 1.253 9.554 1.399 1.00 90.38 101 THR A CA 1
ATOM 768 C C . THR A 1 101 ? 2.663 9.011 1.224 1.00 90.38 101 THR A C 1
ATOM 770 O O . THR A 1 101 ? 3.066 8.697 0.110 1.00 90.38 101 THR A O 1
ATOM 773 N N . THR A 1 102 ? 3.413 8.881 2.310 1.00 92.69 102 THR A N 1
ATOM 774 C CA . THR A 1 102 ? 4.732 8.241 2.297 1.00 92.69 102 THR A CA 1
ATOM 775 C C . THR A 1 102 ? 4.569 6.758 2.577 1.00 92.69 102 THR A C 1
ATOM 777 O O . THR A 1 102 ? 3.903 6.379 3.538 1.00 92.69 102 THR A O 1
ATOM 780 N N . ILE A 1 103 ? 5.194 5.913 1.768 1.00 94.06 103 ILE A N 1
ATOM 781 C CA . ILE A 1 103 ? 5.208 4.462 1.939 1.00 94.06 103 ILE A CA 1
ATOM 782 C C . ILE A 1 103 ? 6.652 4.041 2.211 1.00 94.06 103 ILE A C 1
ATOM 784 O O . ILE A 1 103 ? 7.560 4.464 1.507 1.00 94.06 103 ILE A O 1
ATOM 788 N N . SER A 1 104 ? 6.887 3.220 3.227 1.00 94.25 104 SER A N 1
ATOM 789 C CA . SER A 1 104 ? 8.211 2.702 3.586 1.00 94.25 104 SER A CA 1
ATOM 790 C C . SER A 1 104 ? 8.080 1.226 3.939 1.00 94.25 104 SER A C 1
ATOM 792 O O . SER A 1 104 ? 7.420 0.864 4.913 1.00 94.25 104 SER A O 1
ATOM 794 N N . GLY A 1 105 ? 8.686 0.362 3.126 1.00 94.00 105 GLY A N 1
ATOM 795 C CA . GLY A 1 105 ? 8.540 -1.083 3.255 1.00 94.00 105 GLY A CA 1
ATOM 796 C C . GLY A 1 105 ? 7.117 -1.606 3.010 1.00 94.00 105 GLY A C 1
ATOM 797 O O . GLY A 1 105 ? 6.189 -0.879 2.665 1.00 94.00 105 GLY A O 1
ATOM 798 N N . GLY A 1 106 ? 6.955 -2.910 3.226 1.00 94.56 106 GLY A N 1
ATOM 799 C CA . GLY A 1 106 ? 5.708 -3.636 2.991 1.00 94.56 106 GLY A CA 1
ATOM 800 C C . GLY A 1 106 ? 5.562 -4.145 1.556 1.00 94.56 106 GLY A C 1
ATOM 801 O O . GLY A 1 106 ? 6.464 -3.998 0.726 1.00 94.56 106 GLY A O 1
ATOM 802 N N . MET A 1 107 ? 4.427 -4.789 1.300 1.00 95.44 107 MET A N 1
ATOM 803 C CA . MET A 1 107 ? 4.031 -5.283 -0.014 1.00 95.44 107 MET A CA 1
ATOM 804 C C . MET A 1 107 ? 2.677 -4.708 -0.410 1.00 95.44 107 MET A C 1
ATOM 806 O O . MET A 1 107 ? 1.758 -4.702 0.400 1.00 95.44 107 MET A O 1
ATOM 810 N N . TYR A 1 108 ? 2.531 -4.312 -1.666 1.00 95.25 108 TYR A N 1
ATOM 811 C CA . TYR A 1 108 ? 1.269 -3.898 -2.264 1.00 95.25 108 TYR A CA 1
ATOM 812 C C . TYR A 1 108 ? 0.950 -4.865 -3.392 1.00 95.25 108 TYR A C 1
ATOM 814 O O . TYR A 1 108 ? 1.625 -4.845 -4.409 1.00 95.25 108 TYR A O 1
ATOM 822 N N . TYR A 1 109 ? -0.039 -5.727 -3.193 1.00 94.75 109 TYR A N 1
ATOM 823 C CA . TYR A 1 109 ? -0.573 -6.617 -4.214 1.00 94.75 109 TYR A CA 1
ATOM 824 C C . TYR A 1 109 ? -1.918 -6.061 -4.677 1.00 94.75 109 TYR A C 1
ATOM 826 O O . TYR A 1 109 ? -2.904 -6.091 -3.931 1.00 94.75 109 TYR A O 1
ATOM 834 N N . LEU A 1 110 ? -1.932 -5.504 -5.883 1.00 93.19 110 LEU A N 1
ATOM 835 C CA . LEU A 1 110 ? -3.107 -4.902 -6.499 1.00 93.19 110 LEU A CA 1
ATOM 836 C C . LEU A 1 110 ? -3.623 -5.798 -7.616 1.00 93.19 110 LEU A C 1
ATOM 838 O O . LEU A 1 110 ? -2.832 -6.313 -8.405 1.00 93.19 110 LEU A O 1
ATOM 842 N N . PHE A 1 111 ? -4.934 -6.003 -7.668 1.00 89.88 111 PHE A N 1
ATOM 843 C CA . PHE A 1 111 ? -5.535 -6.922 -8.629 1.00 89.88 111 PHE A CA 1
ATOM 844 C C . PHE A 1 111 ? -6.856 -6.414 -9.186 1.00 89.88 111 PHE A C 1
ATOM 846 O O . PHE A 1 111 ? -7.599 -5.708 -8.521 1.00 89.88 111 PHE A O 1
ATOM 853 N N . GLY A 1 112 ? -7.218 -6.872 -10.376 1.00 79.69 112 GLY A N 1
ATOM 854 C CA . GLY A 1 112 ? -8.561 -6.684 -10.913 1.00 79.69 112 GLY A CA 1
ATOM 855 C C . GLY A 1 112 ? -8.567 -5.905 -12.211 1.00 79.69 112 GLY A C 1
ATOM 856 O O . GLY A 1 112 ? -7.933 -4.857 -12.316 1.00 79.69 112 GLY A O 1
ATOM 857 N N . TYR A 1 113 ? -9.333 -6.462 -13.149 1.00 69.44 113 TYR A N 1
ATOM 858 C CA . TYR A 1 113 ? -9.443 -6.033 -14.533 1.00 69.44 113 TYR A CA 1
ATOM 859 C C . TYR A 1 113 ? -9.993 -4.612 -14.658 1.00 69.44 113 TYR A C 1
ATOM 861 O O . TYR A 1 113 ? -10.926 -4.231 -13.941 1.00 69.44 113 TYR A O 1
ATOM 869 N N . VAL A 1 114 ? -9.401 -3.859 -15.584 1.00 66.31 114 VAL A N 1
ATOM 870 C CA . VAL A 1 114 ? -9.843 -2.529 -16.008 1.00 66.31 114 VAL A CA 1
ATOM 871 C C . VAL A 1 114 ? -10.079 -2.613 -17.513 1.00 66.31 114 VAL A C 1
ATOM 873 O O . VAL A 1 114 ? -9.153 -2.909 -18.264 1.00 66.31 114 VAL A O 1
ATOM 876 N N . GLU A 1 115 ? -11.330 -2.421 -17.931 1.00 57.84 115 GLU A N 1
ATOM 877 C CA . GLU A 1 115 ? -11.804 -2.669 -19.302 1.00 57.84 115 GLU A CA 1
ATOM 878 C C . GLU A 1 115 ? -11.336 -1.624 -20.328 1.00 57.84 115 GLU A C 1
ATOM 880 O O . GLU A 1 115 ? -11.412 -1.875 -21.529 1.00 57.84 115 GLU A O 1
ATOM 885 N N . SER A 1 116 ? -10.861 -0.449 -19.901 1.00 56.53 116 SER A N 1
ATOM 886 C CA . SER A 1 116 ? -10.486 0.620 -20.831 1.00 56.53 116 SER A CA 1
ATOM 887 C C . SER A 1 116 ? -9.394 1.545 -20.289 1.00 56.53 116 SER A C 1
ATOM 889 O O . SER A 1 116 ? -9.151 1.597 -19.091 1.00 56.53 116 SER A O 1
ATOM 891 N N . VAL A 1 117 ? -8.745 2.260 -21.211 1.00 58.12 117 VAL A N 1
ATOM 892 C CA . VAL A 1 117 ? -7.750 3.339 -21.046 1.00 58.12 117 VAL A CA 1
ATOM 893 C C . VAL A 1 117 ? -7.782 4.008 -19.663 1.00 58.12 117 VAL A C 1
ATOM 895 O O . VAL A 1 117 ? -8.797 4.600 -19.300 1.00 58.12 117 VAL A O 1
ATOM 898 N N . CYS A 1 118 ? -6.649 4.000 -18.941 1.00 61.72 118 CYS A N 1
ATOM 899 C CA . CYS A 1 118 ? -6.506 4.620 -17.615 1.00 61.72 118 CYS A CA 1
ATOM 900 C C . CYS A 1 118 ? -6.696 6.138 -17.600 1.00 61.72 118 CYS A C 1
ATOM 902 O O . CYS A 1 118 ? -5.756 6.942 -17.482 1.00 61.72 118 CYS A O 1
ATOM 904 N N . ASN A 1 119 ? -7.945 6.550 -17.683 1.00 65.75 119 ASN A N 1
ATOM 905 C CA . ASN A 1 119 ? -8.330 7.934 -17.561 1.00 65.75 119 ASN A CA 1
ATOM 906 C C . ASN A 1 119 ? -8.308 8.319 -16.081 1.00 65.75 119 ASN A C 1
ATOM 908 O O . ASN A 1 119 ? -8.509 7.494 -15.195 1.00 65.75 119 ASN A O 1
ATOM 912 N N . SER A 1 120 ? -8.086 9.601 -15.791 1.00 63.19 120 SER A N 1
ATOM 913 C CA . SER A 1 120 ? -8.051 10.119 -14.412 1.00 63.19 120 SER A CA 1
ATOM 914 C C . SER A 1 120 ? -9.333 9.857 -13.612 1.00 63.19 120 SER A C 1
ATOM 916 O O . SER A 1 120 ? -9.326 9.982 -12.393 1.00 63.19 120 SER A O 1
ATOM 918 N N . ASN A 1 121 ? -10.422 9.527 -14.306 1.00 66.56 121 ASN A N 1
ATOM 919 C CA . ASN A 1 121 ? -11.744 9.298 -13.740 1.00 66.56 121 ASN A CA 1
ATOM 920 C C . ASN A 1 121 ? -12.155 7.826 -13.799 1.00 66.56 121 ASN A C 1
ATOM 922 O O . ASN A 1 121 ? -13.308 7.530 -13.490 1.00 66.56 121 ASN A O 1
ATOM 926 N N . ASP A 1 122 ? -11.266 6.930 -14.240 1.00 71.06 122 ASP A N 1
ATOM 927 C CA . ASP A 1 122 ? -11.584 5.511 -14.268 1.00 71.06 122 ASP A CA 1
ATOM 928 C C . ASP A 1 122 ? -11.790 5.046 -12.821 1.00 71.06 122 ASP A C 1
ATOM 930 O O . ASP A 1 122 ? -10.850 5.107 -12.017 1.00 71.06 122 ASP A O 1
ATOM 934 N N . PRO A 1 123 ? -13.019 4.636 -12.452 1.00 70.19 123 PRO A N 1
ATOM 935 C CA . PRO A 1 123 ? -13.285 4.194 -11.101 1.00 70.19 123 PRO A CA 1
ATOM 936 C C . PRO A 1 123 ? -12.413 2.997 -10.746 1.00 70.19 123 PRO A C 1
ATOM 938 O O . PRO A 1 123 ? -12.102 2.862 -9.573 1.00 70.19 123 PRO A O 1
ATOM 941 N N . ASP A 1 124 ? -12.000 2.174 -11.709 1.00 76.25 124 ASP A N 1
ATOM 942 C CA . ASP A 1 124 ? -11.299 0.911 -11.517 1.00 76.25 124 ASP A CA 1
ATOM 943 C C . ASP A 1 124 ? -9.770 1.004 -11.547 1.00 76.25 124 ASP A C 1
ATOM 945 O O . ASP A 1 124 ? -9.095 0.045 -11.166 1.00 76.25 124 ASP A O 1
ATOM 949 N N . ALA A 1 125 ? -9.219 2.180 -11.841 1.00 81.31 125 ALA A N 1
ATOM 950 C CA . ALA A 1 125 ? -7.785 2.432 -11.788 1.00 81.31 125 ALA A CA 1
ATOM 951 C C . ALA A 1 125 ? -7.244 2.622 -10.361 1.00 81.31 125 ALA A C 1
ATOM 953 O O . ALA A 1 125 ? -7.878 3.234 -9.495 1.00 81.31 125 ALA A O 1
ATOM 954 N N . SER A 1 126 ? -6.004 2.176 -10.130 1.00 87.88 126 SER A N 1
ATOM 955 C CA . SER A 1 126 ? -5.217 2.672 -8.998 1.00 87.88 126 SER A CA 1
ATOM 956 C C . SER A 1 126 ? -4.656 4.051 -9.321 1.00 87.88 126 SER A C 1
ATOM 958 O O . SER A 1 126 ? -4.049 4.244 -10.372 1.00 87.88 126 SER A O 1
ATOM 960 N N . ILE A 1 127 ? -4.834 5.006 -8.413 1.00 87.00 127 ILE A N 1
ATOM 961 C CA . ILE A 1 127 ? -4.481 6.412 -8.622 1.00 87.00 127 ILE A CA 1
ATOM 962 C C . ILE A 1 127 ? -3.537 6.876 -7.515 1.00 87.00 127 ILE A C 1
ATOM 964 O O . ILE A 1 127 ? -3.843 6.752 -6.327 1.00 87.00 127 ILE A O 1
ATOM 968 N N . VAL A 1 128 ? -2.405 7.457 -7.911 1.00 86.00 128 VAL A N 1
ATOM 969 C CA . VAL A 1 128 ? -1.456 8.141 -7.023 1.00 86.00 128 VAL A CA 1
ATOM 970 C C . VAL A 1 128 ? -1.137 9.510 -7.626 1.00 86.00 128 VAL A C 1
ATOM 972 O O . VAL A 1 128 ? -0.396 9.605 -8.603 1.00 86.00 128 VAL A O 1
ATOM 975 N N . THR A 1 129 ? -1.708 10.587 -7.076 1.00 80.44 129 THR A N 1
ATOM 976 C CA . THR A 1 129 ? -1.618 11.936 -7.687 1.00 80.44 129 THR A CA 1
ATOM 977 C C . THR A 1 129 ? -0.859 12.971 -6.859 1.00 80.44 129 THR A C 1
ATOM 979 O O . THR A 1 129 ? -1.062 14.174 -6.996 1.00 80.44 129 THR A O 1
ATOM 982 N N . THR A 1 130 ? -0.012 12.517 -5.947 1.00 73.81 130 THR A N 1
ATOM 983 C CA . THR A 1 130 ? 0.628 13.351 -4.923 1.00 73.81 130 THR A CA 1
ATOM 984 C C . THR A 1 130 ? 2.081 12.940 -4.708 1.00 73.81 130 THR A C 1
ATOM 986 O O . THR A 1 130 ? 2.489 11.875 -5.174 1.00 73.81 130 THR A O 1
ATOM 989 N N . SER A 1 131 ? 2.881 13.769 -4.024 1.00 64.69 131 SER A N 1
ATOM 990 C CA . SER A 1 131 ? 4.302 13.527 -3.739 1.00 64.69 131 SER A CA 1
ATOM 991 C C . SER A 1 131 ? 4.458 12.411 -2.714 1.00 64.69 131 SER A C 1
ATOM 993 O O . SER A 1 131 ? 4.715 12.649 -1.537 1.00 64.69 131 SER A O 1
ATOM 995 N N . ALA A 1 132 ? 4.243 11.181 -3.163 1.00 69.56 132 ALA A N 1
ATOM 996 C CA . ALA A 1 132 ? 4.475 9.979 -2.394 1.00 69.56 132 ALA A CA 1
ATOM 997 C C . ALA A 1 132 ? 5.931 9.547 -2.583 1.00 69.56 132 ALA A C 1
ATOM 999 O O . ALA A 1 132 ? 6.336 9.212 -3.690 1.00 69.56 132 ALA A O 1
ATOM 1000 N N . ASN A 1 133 ? 6.732 9.531 -1.520 1.00 84.12 133 ASN A N 1
ATOM 1001 C CA . ASN A 1 133 ? 7.929 8.693 -1.539 1.00 84.12 133 ASN A CA 1
ATOM 1002 C C . ASN A 1 133 ? 7.472 7.256 -1.298 1.00 84.12 133 ASN A C 1
ATOM 1004 O O . ASN A 1 133 ? 6.789 6.989 -0.308 1.00 84.12 133 ASN A O 1
ATOM 1008 N N . ILE A 1 134 ? 7.817 6.352 -2.208 1.00 90.94 134 ILE A N 1
ATOM 1009 C CA . ILE A 1 134 ? 7.486 4.933 -2.134 1.00 90.94 134 ILE A CA 1
ATOM 1010 C C . ILE A 1 134 ? 8.786 4.170 -1.914 1.00 90.94 134 ILE A C 1
ATOM 1012 O O . ILE A 1 134 ? 9.591 4.023 -2.821 1.00 90.94 134 ILE A O 1
ATOM 1016 N N . GLY A 1 135 ? 8.998 3.695 -0.696 1.00 92.31 135 GLY A N 1
ATOM 1017 C CA . GLY A 1 135 ? 10.204 2.999 -0.269 1.00 92.31 135 GLY A CA 1
ATOM 1018 C C . GLY A 1 135 ? 11.430 3.897 -0.098 1.00 92.31 135 GLY A C 1
ATOM 1019 O O . GLY A 1 135 ? 11.501 5.026 -0.586 1.00 92.31 135 GLY A O 1
ATOM 1020 N N . THR A 1 136 ? 12.436 3.347 0.579 1.00 91.88 136 THR A N 1
ATOM 1021 C CA . THR A 1 136 ? 13.813 3.872 0.627 1.00 91.88 136 THR A CA 1
ATOM 1022 C C . THR A 1 136 ? 14.794 2.769 0.229 1.00 91.88 136 THR A C 1
ATOM 1024 O O . THR A 1 136 ? 14.385 1.626 0.024 1.00 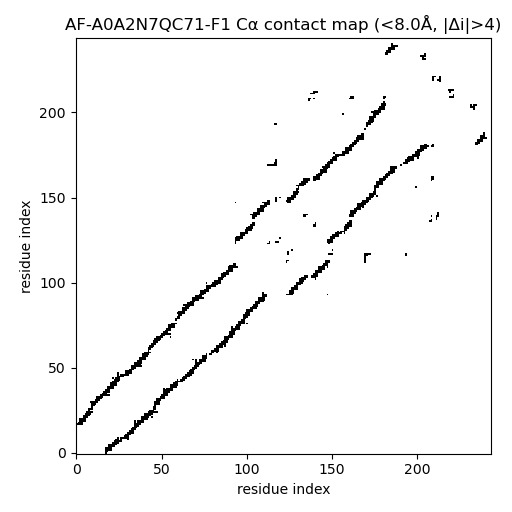91.88 136 THR A O 1
ATOM 1027 N N . LEU A 1 137 ? 16.090 3.076 0.136 1.00 88.62 137 LEU A N 1
ATOM 1028 C CA . LEU A 1 137 ? 17.105 2.042 -0.091 1.00 88.62 137 LEU A CA 1
ATOM 1029 C C . LEU A 1 137 ? 17.171 1.034 1.072 1.00 88.62 137 LEU A C 1
ATOM 1031 O O . LEU A 1 137 ? 17.371 -0.156 0.829 1.00 88.62 137 LEU A O 1
ATOM 1035 N N . GLU A 1 138 ? 16.958 1.477 2.318 1.00 91.00 138 GLU A N 1
ATOM 1036 C CA . GLU A 1 138 ? 16.924 0.583 3.488 1.00 91.00 138 GLU A CA 1
ATOM 1037 C C . GLU A 1 138 ? 15.574 -0.123 3.662 1.00 91.00 138 GLU A C 1
ATOM 1039 O O . GLU A 1 138 ? 15.512 -1.228 4.199 1.00 91.00 138 GLU A O 1
ATOM 1044 N N . THR A 1 139 ? 14.485 0.512 3.222 1.00 93.06 139 THR A N 1
ATOM 1045 C CA . THR A 1 139 ? 13.111 0.003 3.361 1.00 93.06 139 THR A CA 1
ATOM 1046 C C . THR A 1 139 ? 12.382 -0.010 2.014 1.00 93.06 139 THR A C 1
ATOM 1048 O O . THR A 1 139 ? 11.395 0.713 1.827 1.00 93.06 139 THR A O 1
ATOM 1051 N N . PRO A 1 140 ? 12.861 -0.807 1.041 1.00 94.69 140 PRO A N 1
ATOM 1052 C CA . PRO A 1 140 ? 12.246 -0.871 -0.273 1.00 94.69 140 PRO A CA 1
ATOM 1053 C C . PRO A 1 140 ? 10.845 -1.478 -0.204 1.00 94.69 140 PRO A C 1
ATOM 1055 O O . PRO A 1 140 ? 10.537 -2.287 0.679 1.00 94.69 140 PRO A O 1
ATOM 1058 N N . VAL A 1 141 ? 10.004 -1.098 -1.161 1.00 94.94 141 VAL A N 1
ATOM 1059 C CA . VAL A 1 141 ? 8.630 -1.601 -1.293 1.00 94.94 141 VAL A CA 1
ATOM 1060 C C . VAL A 1 141 ? 8.575 -2.677 -2.373 1.00 94.94 141 VAL A C 1
ATOM 1062 O O . VAL A 1 141 ? 9.218 -2.559 -3.416 1.00 94.94 141 VAL A O 1
ATOM 1065 N N . LEU A 1 142 ? 7.794 -3.727 -2.133 1.00 94.19 142 LEU A N 1
ATOM 1066 C CA . LEU A 1 142 ? 7.395 -4.661 -3.181 1.00 94.19 142 LEU A CA 1
ATOM 1067 C C . LEU A 1 142 ? 6.006 -4.274 -3.684 1.00 94.19 142 LEU A C 1
ATOM 1069 O O . LEU A 1 142 ? 5.049 -4.265 -2.914 1.00 94.19 142 LEU A O 1
ATOM 1073 N N . PHE A 1 143 ? 5.889 -3.962 -4.965 1.00 92.75 143 PHE A N 1
ATOM 1074 C CA . PHE A 1 143 ? 4.638 -3.554 -5.584 1.00 92.75 143 PHE A CA 1
ATOM 1075 C C . PHE A 1 143 ? 4.323 -4.508 -6.732 1.00 92.75 143 PHE A C 1
ATOM 1077 O O . PHE A 1 143 ? 5.062 -4.584 -7.708 1.00 92.75 143 PHE A O 1
ATOM 1084 N N . ILE A 1 144 ? 3.249 -5.271 -6.582 1.00 91.81 144 ILE A N 1
ATOM 1085 C CA . ILE A 1 144 ? 2.775 -6.274 -7.526 1.00 91.81 144 ILE A CA 1
ATOM 1086 C C . ILE A 1 144 ? 1.414 -5.825 -8.041 1.00 91.81 144 ILE A C 1
ATOM 1088 O O . ILE A 1 144 ? 0.527 -5.489 -7.257 1.00 91.81 144 ILE A O 1
ATOM 1092 N N . MET A 1 145 ? 1.242 -5.848 -9.353 1.00 89.62 145 MET A N 1
ATOM 1093 C CA . MET A 1 145 ? -0.025 -5.593 -10.019 1.00 89.62 145 MET A CA 1
ATOM 1094 C C . MET A 1 145 ? -0.388 -6.763 -10.913 1.00 89.62 145 MET A C 1
ATOM 1096 O O . MET A 1 145 ? 0.459 -7.229 -11.667 1.00 89.62 145 MET A O 1
ATOM 1100 N N . VAL A 1 146 ? -1.643 -7.200 -10.859 1.00 88.50 146 VAL A N 1
ATOM 1101 C CA . VAL A 1 146 ? -2.138 -8.315 -11.670 1.00 88.50 146 VAL A CA 1
ATOM 1102 C C . VAL A 1 146 ? -3.455 -7.940 -12.337 1.00 88.50 146 VAL A C 1
ATOM 1104 O O . VAL A 1 146 ? -4.461 -7.710 -11.663 1.00 88.50 146 VAL A O 1
ATOM 1107 N N . ASN A 1 147 ? -3.465 -7.903 -13.669 1.00 84.56 147 ASN A N 1
ATOM 1108 C CA . ASN A 1 147 ? -4.618 -7.493 -14.473 1.00 84.56 147 ASN A CA 1
ATOM 1109 C C . ASN A 1 147 ? -5.146 -6.092 -14.131 1.00 84.56 147 ASN A C 1
ATOM 1111 O O . ASN A 1 147 ? -6.324 -5.835 -14.318 1.00 84.56 147 ASN A O 1
ATOM 1115 N N . SER A 1 148 ? -4.311 -5.193 -13.606 1.00 83.56 148 SER A N 1
ATOM 1116 C CA . SER A 1 148 ? -4.736 -3.892 -13.066 1.00 83.56 148 SER A CA 1
ATOM 1117 C C . SER A 1 148 ? -4.140 -2.703 -13.805 1.00 83.56 148 SER A C 1
ATOM 1119 O O . SER A 1 148 ? -3.132 -2.831 -14.500 1.00 83.56 148 SER A O 1
ATOM 1121 N N . CYS A 1 149 ? -4.725 -1.523 -13.569 1.00 84.44 149 CYS A N 1
ATOM 1122 C CA . CYS A 1 149 ? -4.122 -0.251 -13.949 1.00 84.44 149 CYS A CA 1
ATOM 1123 C C . CYS A 1 149 ? -3.523 0.502 -12.756 1.00 84.44 149 CYS A C 1
ATOM 1125 O O . CYS A 1 149 ? -4.124 0.558 -11.677 1.00 84.44 149 CYS A O 1
ATOM 1127 N N . LEU A 1 150 ? -2.388 1.168 -12.997 1.00 85.69 150 LEU A N 1
ATOM 1128 C CA . LEU A 1 150 ? -1.821 2.190 -12.129 1.00 85.69 150 LEU A CA 1
ATOM 1129 C C . LEU A 1 150 ? -1.542 3.487 -12.898 1.00 85.69 150 LEU A C 1
ATOM 1131 O O . LEU A 1 150 ? -0.786 3.522 -13.869 1.00 85.69 150 LEU A O 1
ATOM 1135 N N . ARG A 1 151 ? -2.111 4.579 -12.390 1.00 85.69 151 ARG A N 1
ATOM 1136 C CA . ARG A 1 151 ? -1.853 5.947 -12.830 1.00 85.69 151 ARG A CA 1
ATOM 1137 C C . ARG A 1 151 ? -1.141 6.721 -11.729 1.00 85.69 151 ARG A C 1
ATOM 1139 O O . ARG A 1 151 ? -1.716 7.009 -10.678 1.00 85.69 151 ARG A O 1
ATOM 1146 N N . VAL A 1 152 ? 0.099 7.104 -12.004 1.00 83.31 152 VAL A N 1
ATOM 1147 C CA . VAL A 1 152 ? 0.931 7.949 -11.150 1.00 83.31 152 VAL A CA 1
ATOM 1148 C C . VAL A 1 152 ? 1.178 9.272 -11.866 1.00 83.31 152 VAL A C 1
ATOM 1150 O O . VAL A 1 152 ? 1.945 9.340 -12.827 1.00 83.31 152 VAL A O 1
ATOM 1153 N N . THR A 1 153 ? 0.513 10.334 -11.415 1.00 77.81 153 THR A N 1
ATOM 1154 C CA . THR A 1 153 ? 0.595 11.657 -12.057 1.00 77.81 153 THR A CA 1
ATOM 1155 C C 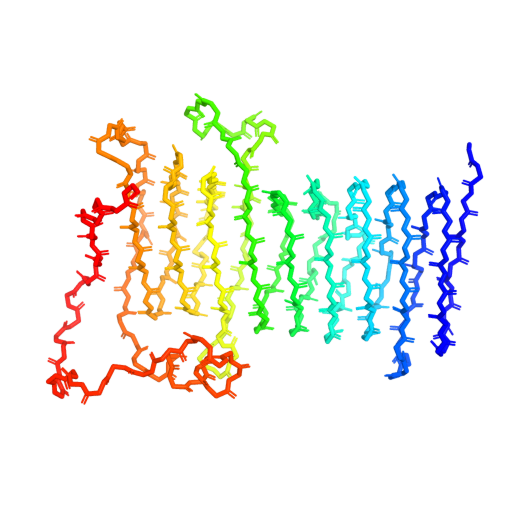. THR A 1 153 ? 0.748 12.760 -11.031 1.00 77.81 153 THR A C 1
ATOM 1157 O O . THR A 1 153 ? -0.186 13.031 -10.281 1.00 77.81 153 THR A O 1
ATOM 1160 N N . ASN A 1 154 ? 1.895 13.430 -11.009 1.00 76.25 154 ASN A N 1
ATOM 1161 C CA . ASN A 1 154 ? 2.183 14.448 -10.005 1.00 76.25 154 ASN A CA 1
ATOM 1162 C C . ASN A 1 154 ? 2.993 15.610 -10.608 1.00 76.25 154 ASN A C 1
ATOM 1164 O O . ASN A 1 154 ? 3.897 15.359 -11.409 1.00 76.25 154 ASN A O 1
ATOM 1168 N N . PRO A 1 155 ? 2.715 16.878 -10.237 1.00 69.31 155 PRO A N 1
ATOM 1169 C CA . PRO A 1 155 ? 3.574 18.008 -10.602 1.00 69.31 155 PRO A CA 1
ATOM 1170 C C . PRO A 1 155 ? 5.014 17.898 -10.071 1.00 69.31 155 PRO A C 1
ATOM 1172 O O . PRO A 1 155 ? 5.919 18.508 -10.633 1.00 69.31 155 PRO A O 1
ATOM 1175 N N . THR A 1 156 ? 5.240 17.137 -8.999 1.00 80.38 156 THR A N 1
ATOM 1176 C CA . THR A 1 156 ? 6.559 16.925 -8.381 1.00 80.38 156 THR A CA 1
ATOM 1177 C C . THR A 1 156 ? 7.054 15.489 -8.573 1.00 80.38 156 THR A C 1
ATOM 1179 O O . THR A 1 156 ? 6.232 14.578 -8.688 1.00 80.38 156 THR A O 1
ATOM 1182 N N . PRO A 1 157 ? 8.382 15.254 -8.589 1.00 82.62 157 PRO A N 1
ATOM 1183 C CA . PRO A 1 157 ? 8.917 13.906 -8.695 1.00 82.62 157 PRO A CA 1
ATOM 1184 C C . PRO A 1 157 ? 8.479 12.980 -7.552 1.00 82.62 157 PRO A C 1
ATOM 1186 O O . PRO A 1 157 ? 8.666 13.304 -6.381 1.00 82.62 157 PRO A O 1
ATOM 1189 N N . ILE A 1 158 ? 7.955 11.807 -7.904 1.00 86.38 158 ILE A N 1
ATOM 1190 C CA . ILE A 1 158 ? 7.686 10.676 -7.006 1.00 86.38 158 ILE A CA 1
ATOM 1191 C C . ILE A 1 158 ? 8.909 9.769 -7.031 1.00 86.38 158 ILE A C 1
ATOM 1193 O O . ILE A 1 158 ? 9.294 9.287 -8.094 1.00 86.38 158 ILE A O 1
ATOM 1197 N N . TYR A 1 159 ? 9.526 9.526 -5.878 1.00 89.56 159 TYR A N 1
ATOM 1198 C CA . TYR A 1 159 ? 10.625 8.568 -5.772 1.00 89.56 159 TYR A CA 1
ATOM 1199 C C . TYR A 1 159 ? 10.068 7.194 -5.434 1.00 89.56 159 TYR A C 1
ATOM 1201 O O . TYR A 1 159 ? 9.385 7.041 -4.424 1.00 89.56 159 TYR A O 1
ATOM 1209 N N . PHE A 1 160 ? 10.381 6.201 -6.258 1.00 91.06 160 PHE A N 1
ATOM 1210 C CA . PHE A 1 160 ? 10.035 4.809 -6.013 1.00 91.06 160 PHE A CA 1
ATOM 1211 C C . PHE A 1 160 ? 11.320 4.005 -5.823 1.00 91.06 160 PHE A C 1
ATOM 1213 O O . PHE A 1 160 ? 12.104 3.883 -6.752 1.00 91.06 160 PHE A O 1
ATOM 1220 N N . ASN A 1 161 ? 11.531 3.435 -4.642 1.00 94.00 161 ASN A N 1
ATOM 1221 C CA . ASN A 1 161 ? 12.627 2.529 -4.324 1.00 94.00 161 ASN A CA 1
ATOM 1222 C C . ASN A 1 161 ? 12.042 1.145 -4.034 1.00 94.00 161 ASN A C 1
ATOM 1224 O O . ASN A 1 161 ? 11.443 0.922 -2.974 1.00 94.00 161 ASN A O 1
ATOM 1228 N N . GLY A 1 162 ? 12.188 0.206 -4.965 1.00 93.25 162 GLY A N 1
ATOM 1229 C CA . GLY A 1 162 ? 11.569 -1.101 -4.794 1.00 93.25 162 GLY A CA 1
ATOM 1230 C C . GLY A 1 162 ? 11.614 -2.022 -6.002 1.00 93.25 162 GLY A C 1
ATOM 1231 O O . GLY A 1 162 ? 12.313 -1.776 -6.984 1.00 93.25 162 GLY A O 1
ATOM 1232 N N . ILE A 1 163 ? 10.836 -3.096 -5.905 1.00 90.94 163 ILE A N 1
ATOM 1233 C CA . ILE A 1 163 ? 10.495 -3.947 -7.045 1.00 90.94 163 ILE A CA 1
ATOM 1234 C C . ILE A 1 163 ? 9.066 -3.612 -7.455 1.00 90.94 163 ILE A C 1
ATOM 1236 O O . ILE A 1 163 ? 8.162 -3.661 -6.622 1.00 90.94 163 ILE A O 1
ATOM 1240 N N . PHE A 1 164 ? 8.877 -3.297 -8.730 1.00 89.88 164 PHE A N 1
ATOM 1241 C CA . PHE A 1 164 ? 7.574 -3.178 -9.364 1.00 89.88 164 PHE A CA 1
ATOM 1242 C C . PHE A 1 164 ? 7.406 -4.324 -10.358 1.00 89.88 164 PHE A C 1
ATOM 1244 O O . PHE A 1 164 ? 8.199 -4.464 -11.286 1.00 89.88 164 PHE A O 1
ATOM 1251 N N . PHE A 1 165 ? 6.400 -5.161 -10.145 1.00 88.31 165 PHE A N 1
ATOM 1252 C CA . PHE A 1 165 ? 6.080 -6.291 -11.007 1.00 88.31 165 PHE A CA 1
ATOM 1253 C C . PHE A 1 165 ? 4.636 -6.158 -11.478 1.00 88.31 165 PHE A C 1
ATOM 1255 O O . PHE A 1 165 ? 3.721 -6.141 -10.657 1.00 88.31 165 PHE A O 1
ATOM 1262 N N . ALA A 1 166 ? 4.433 -6.057 -12.784 1.00 86.19 166 ALA A N 1
ATOM 1263 C CA . ALA A 1 166 ? 3.114 -5.987 -13.392 1.00 86.19 166 ALA A CA 1
ATOM 1264 C C . ALA A 1 166 ? 2.890 -7.212 -14.279 1.00 86.19 166 ALA A C 1
ATOM 1266 O O . ALA A 1 166 ? 3.637 -7.432 -15.227 1.00 86.19 166 ALA A O 1
ATOM 1267 N N . GLU A 1 167 ? 1.856 -7.990 -13.982 1.00 85.12 167 GLU A N 1
ATOM 1268 C CA . GLU A 1 167 ? 1.410 -9.135 -14.768 1.00 85.12 167 GLU A CA 1
ATOM 1269 C C . GLU A 1 167 ? 0.069 -8.816 -15.418 1.00 85.12 167 GLU A C 1
ATOM 1271 O O . GLU A 1 167 ? -0.899 -8.475 -14.737 1.00 85.12 167 GLU A O 1
ATOM 1276 N N . GLY A 1 168 ? 0.014 -8.899 -16.743 1.00 79.31 168 GLY A N 1
ATOM 1277 C CA . GLY A 1 168 ? -1.172 -8.532 -17.499 1.00 79.31 168 GLY A CA 1
ATOM 1278 C C . GLY A 1 168 ? -1.644 -7.093 -17.252 1.00 79.31 168 GLY A C 1
ATOM 1279 O O . GLY A 1 168 ? -2.854 -6.916 -17.128 1.00 79.31 168 GLY A O 1
ATOM 1280 N N . PRO A 1 169 ? -0.771 -6.070 -17.088 1.00 78.06 169 PRO A N 1
ATOM 1281 C CA . PRO A 1 169 ? -1.254 -4.716 -16.830 1.00 78.06 169 PRO A CA 1
ATOM 1282 C C . PRO A 1 169 ? -2.257 -4.304 -17.906 1.00 78.06 169 PRO A C 1
ATOM 1284 O O . PRO A 1 169 ? -2.109 -4.666 -19.068 1.00 78.06 169 PRO A O 1
ATOM 1287 N N . THR A 1 170 ? -3.287 -3.562 -17.510 1.00 73.56 170 THR A N 1
ATOM 1288 C CA . THR A 1 170 ? -4.274 -3.002 -18.448 1.00 73.56 170 THR A CA 1
ATOM 1289 C C . THR A 1 170 ? -3.910 -1.581 -18.865 1.00 73.56 170 THR A C 1
ATOM 1291 O O . THR A 1 170 ? -4.324 -1.136 -19.931 1.00 73.56 170 THR A O 1
ATOM 1294 N N . CYS A 1 171 ? -3.105 -0.879 -18.057 1.00 76.00 171 CYS A N 1
ATOM 1295 C CA . CYS A 1 171 ? -2.439 0.379 -18.409 1.00 76.00 171 CYS A CA 1
ATOM 1296 C C . CYS A 1 171 ? -1.450 0.817 -17.312 1.00 76.00 171 CYS A C 1
ATOM 1298 O O . CYS A 1 171 ? -1.682 0.575 -16.122 1.00 76.00 171 CYS A O 1
ATOM 1300 N N . ILE A 1 172 ? -0.362 1.492 -17.699 1.00 77.88 172 ILE A N 1
ATOM 1301 C CA . ILE A 1 172 ? 0.601 2.104 -16.774 1.00 77.88 172 ILE A CA 1
ATOM 1302 C C . ILE A 1 172 ? 0.860 3.548 -17.215 1.00 77.88 172 ILE A C 1
ATOM 1304 O O . ILE A 1 172 ? 1.451 3.815 -18.254 1.00 77.88 172 ILE A O 1
ATOM 1308 N N . VAL A 1 173 ? 0.437 4.520 -16.408 1.00 80.06 173 VAL A N 1
ATOM 1309 C CA . VAL A 1 173 ? 0.672 5.943 -16.706 1.00 80.06 173 VAL A CA 1
ATOM 1310 C C . VAL A 1 173 ? 1.602 6.525 -15.663 1.00 80.06 173 VAL A C 1
ATOM 1312 O O . VAL A 1 173 ? 1.221 6.639 -14.499 1.00 80.06 173 VAL A O 1
ATOM 1315 N N . TYR A 1 174 ? 2.793 6.946 -16.085 1.00 83.06 174 TYR A N 1
ATOM 1316 C CA . TYR A 1 174 ? 3.826 7.483 -15.208 1.00 83.06 174 TYR A CA 1
ATOM 1317 C C . TYR A 1 174 ? 4.275 8.866 -15.659 1.00 83.06 174 TYR A C 1
ATOM 1319 O O . TYR A 1 174 ? 4.895 9.035 -16.705 1.00 83.06 174 TYR A O 1
ATOM 1327 N N . GLN A 1 175 ? 4.027 9.868 -14.822 1.00 81.06 175 GLN A N 1
ATOM 1328 C CA . GLN A 1 175 ? 4.535 11.223 -15.018 1.00 81.06 175 GLN A CA 1
ATOM 1329 C C . GLN A 1 175 ? 5.347 11.642 -13.793 1.00 81.06 175 GLN A C 1
ATOM 1331 O O . GLN A 1 175 ? 4.863 11.525 -12.667 1.00 81.06 175 GLN A O 1
ATOM 1336 N N . ASN A 1 176 ? 6.569 12.141 -14.016 1.00 82.56 176 ASN A N 1
ATOM 1337 C CA . ASN A 1 176 ? 7.502 12.548 -12.961 1.00 82.56 176 ASN A CA 1
ATOM 1338 C C . ASN A 1 176 ? 7.786 11.446 -11.917 1.00 82.56 176 ASN A C 1
ATOM 1340 O O . ASN A 1 176 ? 7.779 11.714 -10.721 1.00 82.56 176 ASN A O 1
ATOM 1344 N N . ILE A 1 177 ? 8.052 10.206 -12.332 1.00 84.81 177 ILE A N 1
ATOM 1345 C CA . ILE A 1 177 ? 8.495 9.145 -11.411 1.00 84.81 177 ILE A CA 1
ATOM 1346 C C . ILE A 1 177 ? 9.996 8.879 -11.563 1.00 84.81 177 ILE A C 1
ATOM 1348 O O . ILE A 1 177 ? 10.513 8.751 -12.671 1.00 84.81 177 ILE A O 1
ATOM 1352 N N . ARG A 1 178 ? 10.701 8.786 -10.437 1.00 87.88 178 ARG A N 1
ATOM 1353 C CA . ARG A 1 178 ? 12.116 8.414 -10.345 1.00 87.88 178 ARG A CA 1
ATOM 1354 C C . ARG A 1 178 ? 12.213 7.068 -9.652 1.00 87.88 178 ARG A C 1
ATOM 1356 O O . ARG A 1 178 ? 12.090 6.979 -8.432 1.00 87.88 178 ARG A O 1
ATOM 1363 N N . PHE A 1 179 ? 12.389 6.031 -10.449 1.00 87.94 179 PHE A N 1
ATOM 1364 C CA . PHE A 1 179 ? 12.417 4.650 -10.017 1.00 87.94 179 PHE A CA 1
ATOM 1365 C C . PHE A 1 179 ? 13.854 4.187 -9.752 1.00 87.94 179 PHE A C 1
ATOM 1367 O O . PHE A 1 179 ? 14.721 4.332 -10.607 1.00 87.94 179 PHE A O 1
ATOM 1374 N N . THR A 1 180 ? 14.091 3.568 -8.603 1.00 90.25 180 THR A N 1
ATOM 1375 C CA . THR A 1 180 ? 15.342 2.909 -8.223 1.00 90.25 180 THR A CA 1
ATOM 1376 C C . THR A 1 180 ? 15.024 1.472 -7.809 1.00 90.25 180 THR A C 1
ATOM 1378 O O . THR A 1 180 ? 14.250 1.256 -6.878 1.00 90.25 180 THR A O 1
ATOM 1381 N N . GLY A 1 181 ? 15.609 0.473 -8.470 1.00 87.56 181 GLY A N 1
ATOM 1382 C CA . GLY A 1 181 ? 15.364 -0.949 -8.195 1.00 87.56 181 GLY A CA 1
ATOM 1383 C C . GLY A 1 181 ? 15.117 -1.760 -9.464 1.00 87.56 181 GLY A C 1
ATOM 1384 O O . GLY A 1 181 ? 15.882 -1.639 -10.414 1.00 87.56 181 GLY A O 1
ATOM 1385 N N . ILE A 1 182 ? 14.072 -2.593 -9.484 1.00 84.06 182 ILE A N 1
ATOM 1386 C CA . ILE A 1 182 ? 13.658 -3.349 -10.681 1.00 84.06 182 ILE A CA 1
ATOM 1387 C C . ILE A 1 182 ? 12.199 -3.063 -11.030 1.00 84.06 182 ILE A C 1
ATOM 1389 O O . ILE A 1 182 ? 11.338 -3.133 -10.159 1.00 84.06 182 ILE A O 1
ATOM 1393 N N . SER A 1 183 ? 11.921 -2.834 -12.314 1.00 83.06 183 SER A N 1
ATOM 1394 C CA . SER A 1 183 ? 10.566 -2.783 -12.867 1.00 83.06 183 SER A CA 1
ATOM 1395 C C . SER A 1 183 ? 10.416 -3.850 -13.958 1.00 83.06 183 SER A C 1
ATOM 1397 O O . SER A 1 183 ? 11.173 -3.836 -14.927 1.00 83.06 183 SER A O 1
ATOM 1399 N N . ILE A 1 184 ? 9.472 -4.778 -13.795 1.00 80.00 184 ILE A N 1
ATOM 1400 C CA . ILE A 1 184 ? 9.187 -5.887 -14.725 1.00 80.00 184 ILE A CA 1
ATOM 1401 C C . ILE A 1 184 ? 7.732 -5.794 -15.161 1.00 80.00 184 ILE A C 1
ATOM 1403 O O . ILE A 1 184 ? 6.846 -5.798 -14.303 1.00 80.00 184 ILE A O 1
ATOM 1407 N N . TRP A 1 185 ? 7.490 -5.748 -16.470 1.00 80.94 185 TRP A N 1
ATOM 1408 C CA . TRP A 1 185 ? 6.150 -5.710 -17.055 1.00 80.94 185 TRP A CA 1
ATOM 1409 C C . TRP A 1 185 ? 5.971 -6.928 -17.969 1.00 80.94 185 TRP A C 1
ATOM 1411 O O . TRP A 1 185 ? 6.697 -7.100 -18.948 1.00 80.94 185 TRP A O 1
ATOM 1421 N N . ASN A 1 186 ? 5.037 -7.804 -17.605 1.00 78.00 186 ASN A N 1
ATOM 1422 C CA . ASN A 1 186 ? 4.629 -8.973 -18.377 1.00 78.00 186 ASN A CA 1
ATOM 1423 C C . ASN A 1 186 ? 3.289 -8.663 -19.053 1.00 78.00 186 ASN A C 1
ATOM 1425 O O . ASN A 1 186 ? 2.222 -8.911 -18.488 1.00 78.00 186 ASN A O 1
ATOM 1429 N N . GLU A 1 187 ? 3.359 -8.034 -20.220 1.00 74.69 187 GLU A N 1
ATOM 1430 C CA . GLU A 1 187 ? 2.203 -7.537 -20.969 1.00 74.69 187 GLU A CA 1
ATOM 1431 C C . GLU A 1 187 ? 1.501 -8.647 -21.770 1.00 74.69 187 GLU A C 1
ATOM 1433 O O . GLU A 1 187 ? 2.158 -9.549 -22.298 1.00 74.69 187 GLU A O 1
ATOM 1438 N N . PRO A 1 188 ? 0.162 -8.594 -21.909 1.00 69.25 188 PRO A N 1
ATOM 1439 C CA . PRO A 1 188 ? -0.556 -9.514 -22.782 1.00 69.25 188 PRO A CA 1
ATOM 1440 C C . PRO A 1 188 ? -0.280 -9.197 -24.264 1.00 69.25 188 PRO A C 1
ATOM 1442 O O . PRO A 1 188 ? -0.093 -8.048 -24.644 1.00 69.25 188 PRO A O 1
ATOM 1445 N N . ASN A 1 189 ? -0.339 -10.206 -25.141 1.00 58.94 189 ASN A N 1
ATOM 1446 C CA . ASN A 1 189 ? 0.008 -10.076 -26.572 1.00 58.94 189 ASN A CA 1
ATOM 1447 C C . ASN A 1 189 ? -0.792 -9.012 -27.359 1.00 58.94 189 ASN A C 1
ATOM 1449 O O . ASN A 1 189 ? -0.346 -8.582 -28.417 1.00 58.94 189 ASN A O 1
ATOM 1453 N N . ASN A 1 190 ? -1.961 -8.603 -26.857 1.00 61.50 190 ASN A N 1
ATOM 1454 C CA . ASN A 1 190 ? -2.850 -7.618 -27.487 1.00 61.50 190 ASN A CA 1
ATOM 1455 C C . ASN A 1 190 ? -2.898 -6.297 -26.703 1.00 61.50 190 ASN A C 1
ATOM 1457 O O . ASN A 1 190 ? -3.900 -5.584 -26.749 1.00 61.50 190 ASN A O 1
ATOM 1461 N N . PHE A 1 191 ? -1.859 -6.005 -25.922 1.00 60.47 191 PHE A N 1
ATOM 1462 C CA . PHE A 1 191 ? -1.771 -4.768 -25.165 1.00 60.47 191 PHE A CA 1
ATOM 1463 C C . PHE A 1 191 ? -1.584 -3.573 -26.110 1.00 60.47 191 PHE A C 1
ATOM 1465 O O . PHE A 1 191 ? -0.490 -3.311 -26.608 1.00 60.47 191 PHE A O 1
ATOM 1472 N N . GLU A 1 192 ? -2.666 -2.843 -26.386 1.00 55.50 192 GLU A N 1
ATOM 1473 C CA . GLU A 1 192 ? -2.569 -1.526 -27.010 1.00 55.50 192 GLU A CA 1
ATOM 1474 C C . GLU A 1 192 ? -2.081 -0.536 -25.954 1.00 55.50 192 GLU A C 1
ATOM 1476 O O . GLU A 1 192 ? -2.834 -0.069 -25.101 1.00 55.50 192 GLU A O 1
ATOM 1481 N N . ASN A 1 193 ? -0.778 -0.269 -25.997 1.00 52.00 193 ASN A N 1
ATOM 1482 C CA . ASN A 1 193 ? -0.077 0.625 -25.090 1.00 52.00 193 ASN A CA 1
ATOM 1483 C C . ASN A 1 193 ? -0.847 1.925 -24.804 1.00 52.00 193 ASN A C 1
ATOM 1485 O O . ASN A 1 193 ? -0.990 2.788 -25.672 1.00 52.00 193 ASN A O 1
ATOM 1489 N N . VAL A 1 194 ? -1.214 2.124 -23.538 1.00 52.59 194 VAL A N 1
ATOM 1490 C CA . VAL A 1 194 ? -1.355 3.469 -22.955 1.00 52.59 194 VAL A CA 1
ATOM 1491 C C . VAL A 1 194 ? -0.234 3.672 -21.940 1.00 52.59 194 VAL A C 1
ATOM 1493 O O . VAL A 1 194 ? -0.433 4.245 -20.870 1.00 52.59 194 VAL A O 1
ATOM 1496 N N . ASP A 1 195 ? 0.961 3.197 -22.283 1.00 58.41 195 ASP A N 1
ATOM 1497 C CA . ASP A 1 195 ? 2.173 3.492 -21.537 1.00 58.41 195 ASP A CA 1
ATOM 1498 C C . ASP A 1 195 ? 2.579 4.933 -21.802 1.00 58.41 195 ASP A C 1
ATOM 1500 O O . ASP A 1 195 ? 3.343 5.279 -22.705 1.00 58.41 195 ASP A O 1
ATOM 1504 N N . GLN A 1 196 ? 1.999 5.821 -21.006 1.00 66.25 196 GLN A N 1
ATOM 1505 C CA . GLN A 1 196 ? 2.325 7.235 -21.035 1.00 66.25 196 GLN A CA 1
ATOM 1506 C C . GLN A 1 196 ? 3.468 7.477 -20.059 1.00 66.25 196 GLN A C 1
ATOM 1508 O O . GLN A 1 196 ? 3.255 7.905 -18.921 1.00 66.25 196 GLN A O 1
ATOM 1513 N N . LEU A 1 197 ? 4.685 7.199 -20.526 1.00 74.12 197 LEU A N 1
ATOM 1514 C CA . LEU A 1 197 ? 5.915 7.627 -19.871 1.00 74.12 197 LEU A CA 1
ATOM 1515 C C . LEU A 1 197 ? 6.136 9.112 -20.167 1.00 74.12 197 LEU A C 1
ATOM 1517 O O . LEU A 1 197 ? 6.652 9.503 -21.213 1.00 74.12 197 LEU A O 1
ATOM 1521 N N . GLY A 1 198 ? 5.664 9.956 -19.256 1.00 67.88 198 GLY A N 1
ATOM 1522 C CA . GLY A 1 198 ? 5.781 11.403 -19.365 1.00 67.88 198 GLY A CA 1
ATOM 1523 C C . GLY A 1 198 ? 7.177 11.929 -19.033 1.00 67.88 198 GLY A C 1
ATOM 1524 O O . GLY A 1 198 ? 8.090 11.202 -18.635 1.00 67.88 198 GLY A O 1
ATOM 1525 N N . SER A 1 199 ? 7.327 13.250 -19.140 1.00 72.00 199 SER A N 1
ATOM 1526 C CA . SER A 1 199 ? 8.536 13.954 -18.711 1.00 72.00 199 SER A CA 1
ATOM 1527 C C . SER A 1 199 ? 8.906 13.612 -17.264 1.00 72.00 199 SER A C 1
ATOM 1529 O O . SER A 1 199 ? 8.031 13.456 -16.410 1.00 72.00 199 SER A O 1
ATOM 1531 N N . GLY A 1 200 ? 10.208 13.525 -16.988 1.00 74.75 200 GLY A N 1
ATOM 1532 C CA . GLY A 1 200 ? 10.721 13.258 -15.644 1.00 74.75 200 GLY A CA 1
ATOM 1533 C C . GLY A 1 200 ? 10.673 11.789 -15.216 1.00 74.75 200 GLY A C 1
ATOM 1534 O O . GLY A 1 200 ? 11.078 11.507 -14.089 1.00 74.75 200 GLY A O 1
ATOM 1535 N N . PHE A 1 201 ? 10.220 10.876 -16.087 1.00 81.62 201 PHE A N 1
ATOM 1536 C CA . PHE A 1 201 ? 10.423 9.439 -15.906 1.00 81.62 201 PHE A CA 1
ATOM 1537 C C . PHE A 1 201 ? 11.922 9.110 -15.894 1.00 81.62 201 PHE A C 1
ATOM 1539 O O . PHE A 1 201 ? 12.672 9.522 -16.782 1.00 81.62 201 PHE A O 1
ATOM 1546 N N . TYR A 1 202 ? 12.358 8.369 -14.883 1.00 82.31 202 TYR A N 1
ATOM 1547 C CA . TYR A 1 202 ? 13.735 7.919 -14.717 1.00 82.31 202 TYR A CA 1
ATOM 1548 C C . TYR A 1 202 ? 13.740 6.540 -14.065 1.00 82.31 202 TYR A C 1
ATOM 1550 O O . TYR A 1 202 ? 12.970 6.310 -13.135 1.00 82.31 202 TYR A O 1
ATOM 1558 N N . ILE A 1 203 ? 14.622 5.647 -14.515 1.00 84.00 203 ILE A N 1
ATOM 1559 C CA . ILE A 1 203 ? 14.834 4.335 -13.904 1.00 84.00 203 ILE A CA 1
ATOM 1560 C C . ILE A 1 203 ? 16.325 4.092 -13.670 1.00 84.00 203 ILE A C 1
ATOM 1562 O O . ILE A 1 203 ? 17.147 4.294 -14.561 1.00 84.00 203 ILE A O 1
ATOM 1566 N N . GLN A 1 204 ? 16.665 3.642 -12.467 1.00 85.50 204 GLN A N 1
ATOM 1567 C CA . GLN A 1 204 ? 18.003 3.238 -12.062 1.00 85.50 204 GLN A CA 1
ATOM 1568 C C . GLN A 1 204 ? 17.945 1.835 -11.471 1.00 85.50 204 GLN A C 1
ATOM 1570 O O . GLN A 1 204 ? 17.248 1.586 -10.489 1.00 85.50 204 GLN A O 1
ATOM 1575 N N . PHE A 1 205 ? 18.713 0.912 -12.038 1.00 84.31 205 PHE A N 1
ATOM 1576 C CA . PHE A 1 205 ? 18.833 -0.420 -11.465 1.00 84.31 205 PHE A CA 1
ATOM 1577 C C . PHE A 1 205 ? 19.560 -0.384 -10.111 1.00 84.31 205 PHE A C 1
ATOM 1579 O O . PHE A 1 205 ? 20.563 0.313 -9.956 1.00 84.31 205 PHE A O 1
ATOM 1586 N N . ASN A 1 206 ? 19.077 -1.151 -9.128 1.00 85.31 206 ASN A N 1
ATOM 1587 C CA . ASN A 1 206 ? 19.754 -1.309 -7.838 1.00 85.31 206 ASN A CA 1
ATOM 1588 C C . ASN A 1 206 ? 19.586 -2.735 -7.290 1.00 85.31 206 ASN A C 1
ATOM 1590 O O . ASN A 1 206 ? 18.517 -3.110 -6.808 1.00 85.31 206 ASN A O 1
ATOM 1594 N N . TYR A 1 207 ? 20.665 -3.520 -7.320 1.00 81.56 207 TYR A N 1
ATOM 1595 C CA . TYR A 1 207 ? 20.673 -4.903 -6.830 1.00 81.56 207 TYR A CA 1
ATOM 1596 C C . TYR A 1 207 ? 20.482 -5.015 -5.306 1.00 81.56 207 TYR A C 1
ATOM 1598 O O . TYR A 1 207 ? 19.888 -5.977 -4.814 1.00 81.56 207 TYR A O 1
ATOM 1606 N N . GLY A 1 208 ? 20.936 -4.014 -4.543 1.00 84.00 208 GLY A N 1
ATOM 1607 C CA . GLY A 1 208 ? 20.782 -3.968 -3.086 1.00 84.00 208 GLY A CA 1
ATOM 1608 C C . GLY A 1 208 ? 19.318 -4.031 -2.646 1.00 84.00 208 GLY A C 1
ATOM 1609 O O . GLY A 1 208 ? 18.999 -4.710 -1.671 1.00 84.00 208 GLY A O 1
ATOM 1610 N N . ILE A 1 209 ? 18.414 -3.426 -3.423 1.00 87.44 209 ILE A N 1
ATOM 1611 C CA . ILE A 1 209 ? 16.964 -3.489 -3.190 1.00 87.44 209 ILE A CA 1
ATOM 1612 C C . ILE A 1 209 ? 16.435 -4.930 -3.256 1.00 87.44 209 ILE A C 1
ATOM 1614 O O . ILE A 1 209 ? 15.651 -5.331 -2.394 1.00 87.44 209 ILE A O 1
ATOM 1618 N N . ILE A 1 210 ? 16.894 -5.736 -4.219 1.00 83.25 210 ILE A N 1
ATOM 1619 C CA . ILE A 1 210 ? 16.499 -7.151 -4.344 1.00 83.25 210 ILE A CA 1
ATOM 1620 C C . ILE A 1 210 ? 16.978 -7.938 -3.130 1.00 83.25 210 ILE A C 1
ATOM 1622 O O . ILE A 1 210 ? 16.223 -8.729 -2.573 1.00 83.25 210 ILE A O 1
ATOM 1626 N N . ASN A 1 211 ? 18.219 -7.708 -2.690 1.00 82.81 211 ASN A N 1
ATOM 1627 C CA . ASN A 1 211 ? 18.781 -8.397 -1.529 1.00 82.81 211 ASN A CA 1
ATOM 1628 C C . ASN A 1 211 ? 17.965 -8.129 -0.264 1.00 82.81 211 ASN A C 1
ATOM 1630 O O . ASN A 1 211 ? 17.671 -9.070 0.479 1.00 82.81 211 ASN A O 1
ATOM 1634 N N . THR A 1 212 ? 17.574 -6.871 -0.048 1.00 87.81 212 THR A N 1
ATOM 1635 C CA . THR A 1 212 ? 16.726 -6.476 1.080 1.00 87.81 212 THR A CA 1
ATOM 1636 C C . THR A 1 212 ? 15.348 -7.132 0.997 1.00 87.81 212 THR A C 1
ATOM 1638 O O . THR A 1 212 ? 14.886 -7.706 1.985 1.00 87.81 212 THR A O 1
ATOM 1641 N N . LEU A 1 213 ? 14.705 -7.123 -0.176 1.00 87.94 213 LEU A N 1
ATOM 1642 C CA . LEU A 1 213 ? 13.380 -7.729 -0.355 1.00 87.94 213 LEU A CA 1
ATOM 1643 C C . LEU A 1 213 ? 13.402 -9.264 -0.270 1.00 87.94 213 LEU A C 1
ATOM 1645 O O . LEU A 1 213 ? 12.514 -9.832 0.358 1.00 87.94 213 LEU A O 1
ATOM 1649 N N . ASN A 1 214 ? 14.425 -9.939 -0.799 1.00 85.50 214 ASN A N 1
ATOM 1650 C CA . ASN A 1 214 ? 14.607 -11.398 -0.705 1.00 85.50 214 ASN A CA 1
ATOM 1651 C C . ASN A 1 214 ? 14.745 -11.885 0.746 1.00 85.50 214 ASN A C 1
ATOM 1653 O O . ASN A 1 214 ? 14.328 -12.992 1.072 1.00 85.50 214 ASN A O 1
ATOM 1657 N N . ASN A 1 215 ? 15.310 -11.070 1.642 1.00 84.75 215 ASN A N 1
ATOM 1658 C CA . ASN A 1 215 ? 15.387 -11.422 3.066 1.00 84.75 215 ASN A CA 1
ATOM 1659 C C . ASN A 1 215 ? 14.020 -11.353 3.770 1.00 84.75 215 ASN A C 1
ATOM 1661 O O . ASN A 1 215 ? 13.865 -11.889 4.864 1.00 84.75 215 ASN A O 1
ATOM 1665 N N . LYS A 1 216 ? 13.041 -10.677 3.163 1.00 86.00 216 LYS A N 1
ATOM 1666 C CA . LYS A 1 216 ? 11.731 -10.395 3.756 1.00 86.00 216 LYS A CA 1
ATOM 1667 C C . LYS A 1 216 ? 10.598 -11.189 3.113 1.00 86.00 216 LYS A C 1
ATOM 1669 O 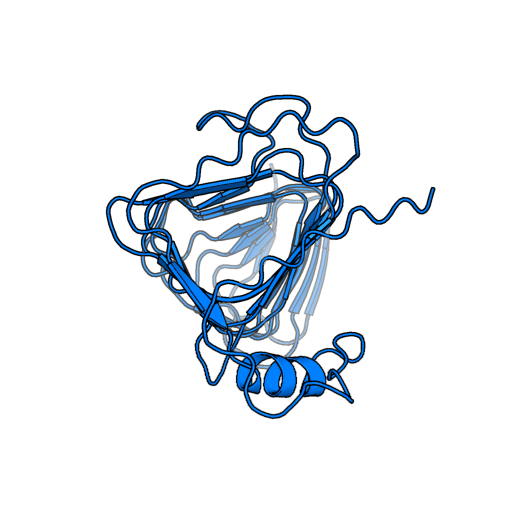O . LYS A 1 216 ? 9.676 -11.617 3.802 1.00 86.00 216 LYS A O 1
ATOM 1674 N N . PHE A 1 217 ? 10.668 -11.395 1.804 1.00 84.50 217 PHE A N 1
ATOM 1675 C CA . PHE A 1 217 ? 9.673 -12.103 1.013 1.00 84.50 217 PHE A CA 1
ATOM 1676 C C . PHE A 1 217 ? 10.331 -13.320 0.368 1.00 84.50 217 PHE A C 1
ATOM 1678 O O . PHE A 1 217 ? 11.114 -13.188 -0.565 1.00 84.50 217 PHE A O 1
ATOM 1685 N N . TRP A 1 218 ? 10.000 -14.514 0.863 1.00 77.19 218 TRP A N 1
ATOM 1686 C CA . TRP A 1 218 ? 10.654 -15.778 0.489 1.00 77.19 218 TRP A CA 1
ATOM 1687 C C . TRP A 1 218 ? 10.574 -16.134 -1.007 1.00 77.19 218 TRP A C 1
ATOM 1689 O O . TRP A 1 218 ? 11.372 -16.934 -1.493 1.00 77.19 218 TRP A O 1
ATOM 1699 N N . TYR A 1 219 ? 9.602 -15.569 -1.726 1.00 76.12 219 TYR A N 1
ATOM 1700 C CA . TYR A 1 219 ? 9.393 -15.768 -3.161 1.00 76.12 219 TYR A CA 1
ATOM 1701 C C . TYR A 1 219 ? 10.122 -14.727 -4.025 1.00 76.12 219 TYR A C 1
ATOM 1703 O O . TYR A 1 219 ? 10.259 -14.933 -5.228 1.00 76.12 219 TYR A O 1
ATOM 1711 N N . VAL A 1 220 ? 10.629 -13.634 -3.442 1.00 77.38 220 VAL A N 1
ATOM 1712 C CA . VAL A 1 220 ? 11.588 -12.762 -4.128 1.00 77.38 220 VAL A CA 1
ATOM 1713 C C . VAL A 1 220 ? 12.921 -13.486 -4.080 1.00 77.38 220 VAL A C 1
ATOM 1715 O O . VAL A 1 220 ? 13.471 -13.667 -3.000 1.00 77.38 220 VAL A O 1
ATOM 1718 N N . ARG A 1 221 ? 13.423 -13.934 -5.232 1.00 72.44 221 ARG A N 1
ATOM 1719 C CA . ARG A 1 221 ? 14.697 -14.651 -5.337 1.00 72.44 221 ARG A CA 1
ATOM 1720 C C . ARG A 1 221 ? 15.797 -13.720 -5.820 1.00 72.44 221 ARG A C 1
ATOM 1722 O O . ARG A 1 221 ? 15.574 -12.868 -6.678 1.00 72.44 221 ARG A O 1
ATOM 1729 N N . ARG A 1 222 ? 17.002 -13.906 -5.284 1.00 66.75 222 ARG A N 1
ATOM 1730 C CA . ARG A 1 222 ? 18.210 -13.287 -5.838 1.00 66.75 222 ARG A CA 1
ATOM 1731 C C . ARG A 1 222 ? 18.527 -13.923 -7.185 1.00 66.75 222 ARG A C 1
ATOM 173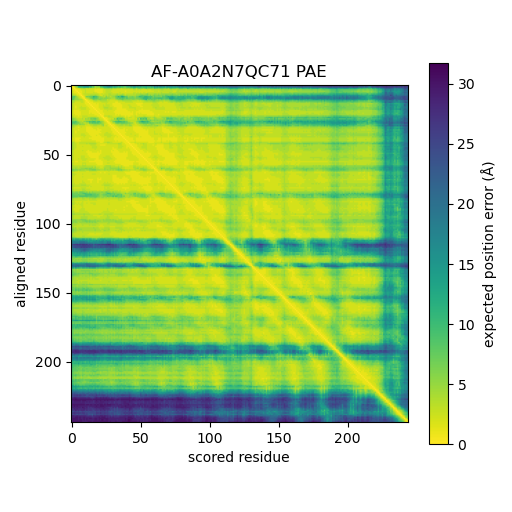3 O O . ARG A 1 222 ? 18.396 -15.132 -7.350 1.00 66.75 222 ARG A O 1
ATOM 1740 N N . PHE A 1 223 ? 18.974 -13.108 -8.128 1.00 65.31 223 PHE A N 1
ATOM 1741 C CA . PHE A 1 223 ? 19.541 -13.610 -9.368 1.00 65.31 223 PHE A CA 1
ATOM 1742 C C . PHE A 1 223 ? 20.957 -14.116 -9.078 1.00 65.31 223 PHE A C 1
ATOM 1744 O O . PHE A 1 223 ? 21.829 -13.337 -8.706 1.00 65.31 223 PHE A O 1
ATOM 1751 N N . GLU A 1 224 ? 21.187 -15.418 -9.227 1.00 56.47 224 GLU A N 1
ATOM 1752 C CA . GLU A 1 224 ? 22.476 -16.046 -8.893 1.00 56.47 224 GLU A CA 1
ATOM 1753 C C . GLU A 1 224 ? 23.575 -15.766 -9.935 1.00 56.47 224 GLU A C 1
ATOM 1755 O O . GLU A 1 224 ? 24.749 -16.009 -9.675 1.00 56.47 224 GLU A O 1
ATOM 1760 N N . CYS A 1 225 ? 23.220 -15.243 -11.114 1.00 54.69 225 CYS A N 1
ATOM 1761 C CA . CYS A 1 225 ? 24.136 -15.033 -12.239 1.00 54.69 225 CYS A CA 1
ATOM 1762 C C . CYS A 1 225 ? 23.913 -13.677 -12.932 1.00 54.69 225 CYS A C 1
ATOM 1764 O O . CYS A 1 225 ? 23.731 -13.618 -14.148 1.00 54.69 225 CYS A O 1
ATOM 1766 N N . ILE A 1 226 ? 23.917 -12.572 -12.180 1.00 55.31 226 ILE A N 1
ATOM 1767 C CA . ILE A 1 226 ? 24.098 -11.248 -12.795 1.00 55.31 226 ILE A CA 1
ATOM 1768 C C . ILE A 1 226 ? 25.601 -11.031 -12.944 1.00 55.31 226 ILE A C 1
ATOM 1770 O O . ILE A 1 226 ? 26.335 -11.079 -11.964 1.00 55.31 226 ILE A O 1
ATOM 1774 N N . LYS A 1 227 ? 26.069 -10.823 -14.176 1.00 45.81 227 LYS A N 1
ATOM 1775 C CA . LYS A 1 227 ? 27.452 -10.406 -14.435 1.00 45.81 227 LYS A CA 1
ATOM 1776 C C . LYS A 1 227 ? 27.665 -9.063 -13.722 1.00 45.81 227 LYS A C 1
ATOM 1778 O O . LYS A 1 227 ? 26.848 -8.176 -13.941 1.00 45.81 227 LYS A O 1
ATOM 1783 N N . ASP A 1 228 ? 28.715 -8.952 -12.906 1.00 40.66 228 ASP A N 1
ATOM 1784 C CA . ASP A 1 228 ? 28.971 -7.955 -11.837 1.00 40.66 228 ASP A CA 1
ATOM 1785 C C . ASP A 1 228 ? 28.838 -6.447 -12.155 1.00 40.66 228 ASP A C 1
ATOM 1787 O O . ASP A 1 228 ? 29.159 -5.617 -11.313 1.00 40.66 228 ASP A O 1
ATOM 1791 N N . ASP A 1 229 ? 28.346 -6.046 -13.323 1.00 46.66 229 ASP A N 1
ATOM 1792 C CA . ASP A 1 229 ? 28.109 -4.642 -13.642 1.00 46.66 229 ASP A CA 1
ATOM 1793 C C . ASP A 1 229 ? 27.078 -4.523 -14.784 1.00 46.66 229 ASP A C 1
ATOM 1795 O O . ASP A 1 229 ? 27.445 -4.301 -15.946 1.00 46.66 229 ASP A O 1
ATOM 1799 N N . PRO A 1 230 ? 25.767 -4.742 -14.537 1.00 49.03 230 PRO A N 1
ATOM 1800 C CA . PRO A 1 230 ? 24.769 -4.355 -15.518 1.00 49.03 230 PRO A CA 1
ATOM 1801 C C . PRO A 1 230 ? 24.828 -2.828 -15.607 1.00 49.03 230 PRO A C 1
ATOM 1803 O O . PRO A 1 230 ? 24.332 -2.124 -14.729 1.00 49.03 230 PRO A O 1
ATOM 1806 N N . LEU A 1 231 ? 25.496 -2.325 -16.650 1.00 47.41 231 LEU A N 1
ATOM 1807 C CA . LEU A 1 231 ? 25.554 -0.902 -16.982 1.00 47.41 231 LEU A CA 1
ATOM 1808 C C . LEU A 1 231 ? 24.162 -0.268 -16.781 1.00 47.41 231 LEU A C 1
ATOM 1810 O O . LEU A 1 231 ? 23.166 -0.911 -17.120 1.00 47.41 231 LEU A O 1
ATOM 1814 N N . PRO A 1 232 ? 24.065 0.981 -16.290 1.00 41.62 232 PRO A N 1
ATOM 1815 C CA . PRO A 1 232 ? 22.823 1.616 -15.825 1.00 41.62 232 PRO A CA 1
ATOM 1816 C C . PRO A 1 232 ? 21.781 1.910 -16.924 1.00 41.62 232 PRO A C 1
ATOM 1818 O O . PRO A 1 232 ? 20.873 2.714 -16.723 1.00 41.62 232 PRO A O 1
ATOM 1821 N N . TYR A 1 233 ? 21.884 1.275 -18.089 1.00 39.16 233 TYR A N 1
ATOM 1822 C CA . TYR A 1 233 ? 20.865 1.335 -19.120 1.00 39.16 233 TYR A CA 1
ATOM 1823 C C . TYR A 1 233 ? 19.615 0.616 -18.622 1.00 39.16 233 TYR A C 1
ATOM 1825 O O . TYR A 1 233 ? 19.670 -0.551 -18.242 1.00 39.16 233 TYR A O 1
ATOM 1833 N N . ALA A 1 234 ? 18.506 1.354 -18.600 1.00 41.16 234 ALA A N 1
ATOM 1834 C CA . ALA A 1 234 ? 17.171 0.893 -18.257 1.00 41.16 234 ALA A CA 1
ATOM 1835 C C . ALA A 1 234 ? 16.924 -0.553 -18.719 1.00 41.16 234 ALA A C 1
ATOM 1837 O O . ALA A 1 234 ? 16.727 -0.807 -19.904 1.00 41.16 234 ALA A O 1
ATOM 1838 N N . GLN A 1 235 ? 16.920 -1.503 -17.785 1.00 45.91 235 GLN A N 1
ATOM 1839 C CA . GLN A 1 235 ? 16.407 -2.841 -18.047 1.00 45.91 235 GLN A CA 1
ATOM 1840 C C . GLN A 1 235 ? 14.940 -2.847 -17.635 1.00 45.91 235 GLN A C 1
ATOM 1842 O O . GLN A 1 235 ? 14.591 -3.249 -16.527 1.00 45.91 235 GLN A O 1
ATOM 1847 N N . ALA A 1 236 ? 14.077 -2.356 -18.525 1.00 44.94 236 ALA A N 1
ATOM 1848 C CA . ALA A 1 236 ? 12.720 -2.871 -18.560 1.00 44.94 236 ALA A CA 1
ATOM 1849 C C . ALA A 1 236 ? 12.844 -4.301 -19.094 1.00 44.94 236 ALA A C 1
ATOM 1851 O O . ALA A 1 236 ? 13.133 -4.513 -20.273 1.00 44.94 236 ALA A O 1
ATOM 1852 N N . ILE A 1 237 ? 12.730 -5.287 -18.206 1.00 47.88 237 ILE A N 1
ATOM 1853 C CA . ILE A 1 237 ? 12.616 -6.680 -18.630 1.00 47.88 237 ILE A CA 1
ATOM 1854 C C . ILE A 1 237 ? 11.174 -6.837 -19.105 1.00 47.88 237 ILE A C 1
ATOM 1856 O O . ILE A 1 237 ? 10.273 -7.105 -18.312 1.00 47.88 237 ILE A O 1
ATOM 1860 N N . LEU A 1 238 ? 10.966 -6.579 -20.394 1.00 41.34 238 LEU A N 1
ATOM 1861 C CA . LEU A 1 238 ? 9.723 -6.892 -21.074 1.00 41.34 238 LEU A CA 1
ATOM 1862 C C . LEU A 1 238 ? 9.788 -8.366 -21.463 1.00 41.34 238 LEU A C 1
ATOM 1864 O O . LEU A 1 238 ? 10.458 -8.754 -22.422 1.00 41.34 238 LEU A O 1
ATOM 1868 N N . THR A 1 239 ? 9.159 -9.212 -20.660 1.00 39.53 239 THR A N 1
ATOM 1869 C CA . THR A 1 239 ? 9.006 -10.620 -21.012 1.00 39.53 239 THR A CA 1
ATOM 1870 C C . THR A 1 239 ? 7.704 -10.767 -21.767 1.00 39.53 239 THR A C 1
ATOM 1872 O O . THR A 1 239 ? 6.642 -10.637 -21.175 1.00 39.53 239 THR A O 1
ATOM 1875 N N . TYR A 1 24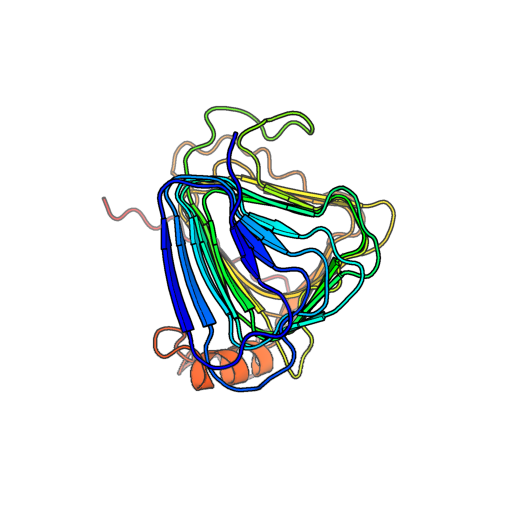0 ? 7.777 -11.106 -23.052 1.00 38.16 240 TYR A N 1
ATOM 1876 C CA . TYR A 1 240 ? 6.664 -11.745 -23.750 1.00 38.16 240 TYR A CA 1
ATOM 1877 C C . TYR A 1 240 ? 6.558 -13.191 -23.247 1.00 38.16 240 TYR A C 1
ATOM 1879 O O . TYR A 1 240 ? 6.953 -14.127 -23.942 1.00 38.16 240 TYR A O 1
ATOM 1887 N N . HIS A 1 241 ? 6.141 -13.398 -21.997 1.00 36.94 241 HIS A N 1
ATOM 1888 C CA . HIS A 1 241 ? 5.955 -14.750 -21.477 1.00 36.94 241 HIS A CA 1
ATOM 1889 C C . HIS A 1 241 ? 4.503 -15.177 -21.670 1.00 36.94 241 HIS A C 1
ATOM 1891 O O . HIS A 1 241 ? 3.627 -14.961 -20.838 1.00 36.94 241 HIS A O 1
ATOM 1897 N N . SER A 1 242 ? 4.278 -15.833 -22.808 1.00 35.34 242 SER A N 1
ATOM 1898 C CA . SER A 1 242 ? 3.133 -16.696 -23.052 1.00 35.34 242 SER A CA 1
ATOM 1899 C C . SER A 1 242 ? 3.247 -17.954 -22.185 1.00 35.34 242 SER A C 1
ATOM 1901 O O . SER A 1 242 ? 3.957 -18.897 -22.538 1.00 35.34 242 SER A O 1
ATOM 1903 N N . SER A 1 243 ? 2.529 -18.004 -21.073 1.00 29.14 243 SER A N 1
ATOM 1904 C CA . SER A 1 243 ? 2.129 -19.280 -20.480 1.00 29.14 243 SER A CA 1
ATOM 1905 C C . SER A 1 243 ? 0.669 -19.174 -20.064 1.00 29.14 243 SER A C 1
ATOM 1907 O O . SER A 1 243 ? 0.364 -18.684 -18.979 1.00 29.14 243 SER A O 1
ATOM 1909 N N . TYR A 1 244 ? -0.197 -19.557 -21.006 1.00 34.50 244 TYR A N 1
ATOM 1910 C CA . TYR A 1 244 ? -1.591 -19.927 -20.765 1.00 34.50 244 TYR A CA 1
ATOM 1911 C C . TYR A 1 244 ? -1.673 -21.189 -19.904 1.00 34.50 244 TYR A C 1
ATOM 1913 O O . TYR A 1 244 ? -0.780 -22.057 -20.063 1.00 34.50 244 TYR A O 1
#

Organism: NCBI:txid1295609

Radius of gyration: 18.17 Å; Cα contacts (8 Å, |Δi|>4): 718; chains: 1; bounding box: 56×38×50 Å

Secondary structure (DSSP, 8-state):
--EEEEES--SEEEEESSEEEEEEB-SSS-EEEEESS-EEE-S-EESEEEEESS-EEE--SSEEEEEEEEEEEEEEESS-SSEEEEEEEEEEEEEEE-S-EEEESSEEEEE----S---TT-TTSEEE-S---B--SSSPEEEEEES-EEEEEEEEEEEEEEEEEEES-SEEEEEEEEEEEEEEEE--TT-----EE-TT-EEEE-HHHHHHHHTT-TTS---TT--S---SS---EE------

Foldseek 3Di:
DDEAEAEQDAADAEAEQHEYEDAEHDYAHAYEYHYQEEYEYQEEAENYEYAYQYEYEDNYLYEHECYEYAYQAEDEDDHYANYEYYQYEYHYCAYHAQHEYEYFAYEHEHEDAQPDDPDPPRRRAHEAEEQYAAYDLLGAYHYEYENHHYAHHYPEAHEHEAEAYYHQYQAYHDDRYAYEAYYEHAHAPPRPYPHHPYPNDHYFHDLSRLVNVCVPDVPSDRDPDDDPDPDRPDPHPHDPDDDD

pLDDT: mean 82.71, std 16.04, range [29.14, 98.5]

Nearest PDB structures (foldseek):
  3wwg-assembly4_D  TM=2.562E-01  e=1.266E+00  Aspergillus niger

Sequence (244 aa):
GYQVTISNAGNANVITDKTIIVESKTVSEPLILYTTNRVTISGPATYIRVVSQGNIELKTSSTISNSTLITPNSIINTTHNNLTLKEVNVFARRVNFTQTTTISGGMYYLFGYVESVCNSNDPDASIVTTSANIGTLETPVLFIMVNSCLRVTNPTPIYFNGIFFAEGPTCIVYQNIRFTGISIWNEPNNFENVDQLGSGFYIQFNYGIINTLNNKFWYVRRFECIKDDPLPYAQAILTYHSSY